Protein AF-A0A1H9DLA9-F1 (afdb_monomer_lite)

pLDDT: mean 70.08, std 17.5, range [31.67, 92.69]

Sequence (232 aa):
MPVKMLTALFLLLPALALAQSSSIDQIVDAQKAFEARNTEGGASIAPAIENYLLALQSTATLALIEQSEGVGNRADIRQLAPQNQAAVFQGHGDGNLADIEQNGVGNLAIVTQTGSGNLLSALEQAGNGNSATVLQAGSFNSADIHQYGDNNSLNLQQNDQYNSATISEYGQVALSITQSNPGGSAASVNALKVSAVVESGYSSGFGPITTTGTGNTALNLCSGSDAFCASH

Organism: NCBI:txid489703

Structure (mmCIF, N/CA/C/O backbone):
data_AF-A0A1H9DLA9-F1
#
_entry.id   AF-A0A1H9DLA9-F1
#
loop_
_atom_site.group_PDB
_atom_site.id
_atom_site.type_symbol
_atom_site.label_atom_id
_atom_site.label_alt_id
_atom_site.label_comp_id
_atom_site.label_asym_id
_atom_site.label_entity_id
_atom_site.label_seq_id
_atom_site.pdbx_PDB_ins_code
_atom_site.Cartn_x
_atom_site.Cartn_y
_atom_site.Cartn_z
_atom_site.occupancy
_atom_site.B_iso_or_equiv
_atom_site.auth_seq_id
_atom_site.auth_comp_id
_atom_site.auth_asym_id
_atom_site.auth_atom_id
_atom_site.pdbx_PDB_model_num
ATOM 1 N N . MET A 1 1 ? 20.704 50.091 49.779 1.00 38.25 1 MET A N 1
ATOM 2 C CA . MET A 1 1 ? 19.722 49.266 50.518 1.00 38.25 1 MET A CA 1
ATOM 3 C C . MET A 1 1 ? 18.790 48.631 49.493 1.00 38.25 1 MET A C 1
ATOM 5 O O . MET A 1 1 ? 18.312 49.373 48.643 1.00 38.25 1 MET A O 1
ATOM 9 N N . PRO A 1 2 ? 18.631 47.297 49.478 1.00 41.84 2 PRO A N 1
ATOM 10 C CA . PRO A 1 2 ? 17.990 46.573 48.382 1.00 41.84 2 PRO A CA 1
ATOM 11 C C . PRO A 1 2 ? 16.475 46.430 48.589 1.00 41.84 2 PRO A C 1
ATOM 13 O O . PRO A 1 2 ? 16.016 46.242 49.715 1.00 41.84 2 PRO A O 1
ATOM 16 N N . VAL A 1 3 ? 15.717 46.455 47.491 1.00 38.19 3 VAL A N 1
ATOM 17 C CA . VAL A 1 3 ? 14.324 45.987 47.441 1.00 38.19 3 VAL A CA 1
ATOM 18 C C . VAL A 1 3 ? 14.326 44.542 46.935 1.00 38.19 3 VAL A C 1
ATOM 20 O O . VAL A 1 3 ? 15.028 44.201 45.986 1.00 38.19 3 VAL A O 1
ATOM 23 N N . LYS A 1 4 ? 13.586 43.690 47.648 1.00 40.56 4 LYS A N 1
ATOM 24 C CA . LYS A 1 4 ? 13.442 42.242 47.461 1.00 40.56 4 LYS A CA 1
ATOM 25 C C . LYS A 1 4 ? 12.446 41.879 46.349 1.00 40.56 4 LYS A C 1
ATOM 27 O O . LYS A 1 4 ? 11.438 42.552 46.193 1.00 40.56 4 LYS A O 1
ATOM 32 N N . MET A 1 5 ? 12.698 40.691 45.783 1.00 38.59 5 MET A N 1
ATOM 33 C CA . MET A 1 5 ? 11.761 39.669 45.278 1.00 38.59 5 MET A CA 1
ATOM 34 C C . MET A 1 5 ? 10.888 39.972 44.050 1.00 38.59 5 MET A C 1
ATOM 36 O O . MET A 1 5 ? 9.868 40.640 44.152 1.00 38.59 5 MET A O 1
ATOM 40 N N . LEU A 1 6 ? 11.152 39.225 42.969 1.00 31.67 6 LEU A N 1
ATOM 41 C CA . LEU A 1 6 ? 10.142 38.299 42.453 1.00 31.67 6 LEU A CA 1
ATOM 42 C C . LEU A 1 6 ? 10.805 37.040 41.871 1.00 31.67 6 LEU A C 1
ATOM 44 O O . LEU A 1 6 ? 11.609 37.093 40.946 1.00 31.67 6 LEU A O 1
ATOM 48 N N . THR A 1 7 ? 10.473 35.912 42.482 1.00 38.81 7 THR A N 1
ATOM 49 C CA . THR A 1 7 ? 10.777 34.548 42.060 1.00 38.81 7 THR A CA 1
ATOM 50 C C . THR A 1 7 ? 9.894 34.194 40.863 1.00 38.81 7 THR A C 1
ATOM 52 O O . THR A 1 7 ? 8.679 34.337 40.955 1.00 38.81 7 THR A O 1
ATOM 55 N N . ALA A 1 8 ? 10.465 33.666 39.782 1.00 34.56 8 ALA A N 1
ATOM 56 C CA . ALA A 1 8 ? 9.717 32.876 38.806 1.00 34.56 8 ALA A CA 1
ATOM 57 C C . ALA A 1 8 ? 10.617 31.753 38.286 1.00 34.56 8 ALA A C 1
ATOM 59 O O . ALA A 1 8 ? 11.392 31.902 37.347 1.00 34.56 8 ALA A O 1
ATOM 60 N N . LEU A 1 9 ? 10.523 30.646 39.017 1.00 37.03 9 LEU A N 1
ATOM 61 C CA . LEU A 1 9 ? 10.711 29.269 38.591 1.00 37.03 9 LEU A CA 1
ATOM 62 C C . LEU A 1 9 ? 10.428 29.101 37.085 1.00 37.03 9 LEU A C 1
ATOM 64 O O . LEU A 1 9 ? 9.266 29.025 36.686 1.00 37.03 9 LEU A O 1
ATOM 68 N N . PHE A 1 10 ? 11.470 29.037 36.251 1.00 36.12 10 PHE A N 1
ATOM 69 C CA . PHE A 1 10 ? 1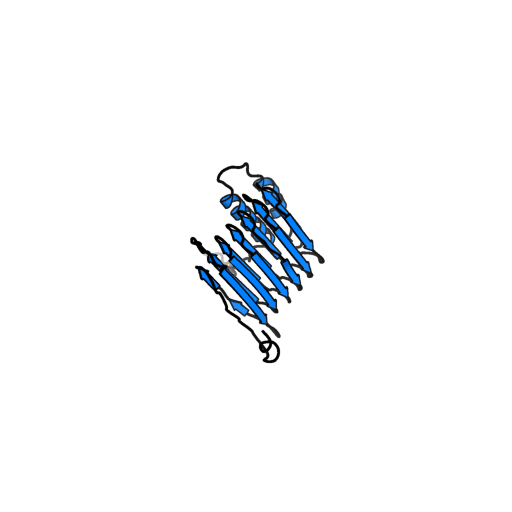1.308 28.556 34.881 1.00 36.12 10 PHE A CA 1
ATOM 70 C C . PHE A 1 10 ? 11.212 27.034 34.961 1.00 36.12 10 PHE A C 1
ATOM 72 O O . PHE A 1 10 ? 12.203 26.318 35.112 1.00 36.12 10 PHE A O 1
ATOM 79 N N . LEU A 1 11 ? 9.958 26.596 35.010 1.00 34.16 11 LEU A N 1
ATOM 80 C CA . LEU A 1 11 ? 9.513 25.220 34.920 1.00 34.16 11 LEU A CA 1
ATOM 81 C C . LEU A 1 11 ? 10.196 24.506 33.753 1.00 34.16 11 LEU A C 1
ATOM 83 O O . LEU A 1 11 ? 10.450 25.091 32.699 1.00 34.16 11 LEU A O 1
ATOM 87 N N . LEU A 1 12 ? 10.459 23.224 33.995 1.00 33.66 12 LEU A N 1
ATOM 88 C CA . LEU A 1 12 ? 10.877 22.231 33.023 1.00 33.66 12 LEU A CA 1
ATOM 89 C C . LEU A 1 12 ? 10.193 22.466 31.671 1.00 33.66 12 LEU A C 1
ATOM 91 O O . LEU A 1 12 ? 8.964 22.458 31.591 1.00 33.66 12 LEU A O 1
ATOM 95 N N . LEU A 1 13 ? 10.997 22.605 30.614 1.00 31.89 13 LEU A N 1
ATOM 96 C CA . LEU A 1 13 ? 10.533 22.315 29.262 1.00 31.89 13 LEU A CA 1
ATOM 97 C C . LEU A 1 13 ? 9.922 20.906 29.288 1.00 31.89 13 LEU A C 1
ATOM 99 O O . LEU A 1 13 ? 10.621 19.959 29.669 1.00 31.89 13 LEU A O 1
ATOM 103 N N . PRO A 1 14 ? 8.628 20.758 28.964 1.00 35.69 14 PRO A N 1
ATOM 104 C CA . PRO A 1 14 ? 8.014 19.453 28.915 1.00 35.69 14 PRO A CA 1
ATOM 105 C C . PRO A 1 14 ? 8.627 18.673 27.757 1.00 35.69 14 PRO A C 1
ATOM 107 O O . PRO A 1 14 ? 9.090 19.235 26.763 1.00 35.69 14 PRO A O 1
ATOM 110 N N . ALA A 1 15 ? 8.644 17.362 27.961 1.00 35.56 15 ALA A N 1
ATOM 111 C CA . ALA A 1 15 ? 9.075 16.345 27.031 1.00 35.56 15 ALA A CA 1
ATOM 112 C C . ALA A 1 15 ? 8.748 16.695 25.575 1.00 35.56 15 ALA A C 1
ATOM 114 O O . ALA A 1 15 ? 7.634 17.098 25.244 1.00 35.56 15 ALA A O 1
ATOM 115 N N . LEU A 1 16 ? 9.750 16.487 24.725 1.00 36.19 16 LEU A N 1
ATOM 116 C CA . LEU A 1 16 ? 9.641 16.411 23.281 1.00 36.19 16 LEU A CA 1
ATOM 117 C C . LEU A 1 16 ? 8.576 15.351 22.944 1.00 36.19 16 LEU A C 1
ATOM 119 O O . LEU A 1 16 ? 8.866 14.159 22.869 1.00 36.19 16 LEU A O 1
ATOM 123 N N . ALA A 1 17 ? 7.318 15.773 22.836 1.00 34.44 17 ALA A N 1
ATOM 124 C CA . ALA A 1 17 ? 6.256 14.946 22.306 1.00 34.44 17 ALA A CA 1
ATOM 125 C C . ALA A 1 17 ? 6.542 14.801 20.811 1.00 34.44 17 ALA A C 1
ATOM 127 O O . ALA A 1 17 ? 6.386 15.749 20.045 1.00 34.44 17 ALA A O 1
ATOM 128 N N . LEU A 1 18 ? 7.031 13.628 20.413 1.00 37.19 18 LEU A N 1
ATOM 129 C CA . LEU A 1 18 ? 6.992 13.178 19.028 1.00 37.19 18 LEU A CA 1
ATOM 130 C C . LEU A 1 18 ? 5.514 13.180 18.609 1.00 37.19 18 LEU A C 1
ATOM 132 O O . LEU A 1 18 ? 4.785 12.245 18.929 1.00 37.19 18 LEU A O 1
ATOM 136 N N . ALA A 1 19 ? 5.041 14.257 17.981 1.00 38.16 19 ALA A N 1
ATOM 137 C CA . ALA A 1 19 ? 3.719 14.271 17.376 1.00 38.16 19 ALA A CA 1
ATOM 138 C C . ALA A 1 19 ? 3.753 13.269 16.216 1.00 38.16 19 ALA A C 1
ATOM 140 O O . ALA A 1 19 ? 4.453 13.491 15.230 1.00 38.16 19 ALA A O 1
ATOM 141 N N . GLN A 1 20 ? 3.067 12.135 16.367 1.00 51.75 20 GLN A N 1
ATOM 142 C CA . GLN A 1 20 ? 2.781 11.254 15.237 1.00 51.75 20 GLN A CA 1
ATOM 143 C C . GLN A 1 20 ? 2.066 12.086 14.165 1.00 51.75 20 GLN A C 1
ATOM 145 O O . GLN A 1 20 ? 1.139 12.832 14.492 1.00 51.75 20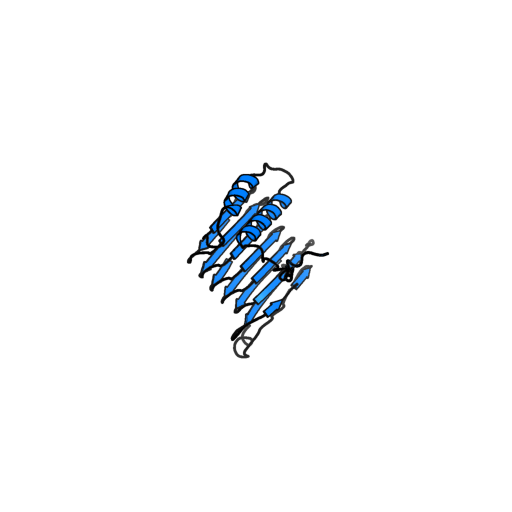 GLN A O 1
ATOM 150 N N . SER A 1 21 ? 2.536 12.005 12.917 1.00 64.62 21 SER A N 1
ATOM 151 C CA . SER A 1 21 ? 1.893 12.674 11.784 1.00 64.62 21 SER A CA 1
ATOM 152 C C . SER A 1 21 ? 0.445 12.207 11.667 1.00 64.62 21 SER A C 1
ATOM 154 O O . SER A 1 21 ? 0.142 11.036 11.916 1.00 64.62 21 SER A O 1
ATOM 156 N N . SER A 1 22 ? -0.465 13.124 11.332 1.00 79.75 22 SER A N 1
ATOM 157 C CA . SER A 1 22 ? -1.868 12.759 11.162 1.00 79.75 22 SER A CA 1
ATOM 158 C C . SER A 1 22 ? -2.041 11.847 9.942 1.00 79.75 22 SER A C 1
ATOM 160 O O . SER A 1 22 ? -1.216 11.841 9.030 1.00 79.75 22 SER A O 1
ATOM 162 N N . SER A 1 23 ? -3.132 11.083 9.895 1.00 81.38 23 SER A N 1
ATOM 163 C CA . SER A 1 23 ? -3.471 10.250 8.732 1.00 81.38 23 SER A CA 1
ATOM 164 C C . SER A 1 23 ? -3.603 11.073 7.440 1.00 81.38 23 SER A C 1
ATOM 166 O O . SER A 1 23 ? -3.223 10.616 6.367 1.00 81.38 23 SER A O 1
ATOM 168 N N . ILE A 1 24 ? -4.055 12.325 7.559 1.00 80.81 24 ILE A N 1
ATOM 169 C CA . ILE A 1 24 ? -4.113 13.294 6.461 1.00 80.81 24 ILE A CA 1
ATOM 170 C C . ILE A 1 24 ? -2.710 13.702 6.004 1.00 80.81 24 ILE A C 1
ATOM 172 O O . ILE A 1 24 ? -2.456 13.716 4.802 1.00 80.81 24 ILE A O 1
ATOM 176 N N . ASP A 1 25 ? -1.785 13.968 6.931 1.00 82.38 25 ASP A N 1
ATOM 177 C CA . ASP A 1 25 ? -0.391 14.273 6.577 1.00 82.38 25 ASP A CA 1
ATOM 178 C C . ASP A 1 25 ? 0.254 13.095 5.832 1.00 82.38 25 ASP A C 1
ATOM 180 O O . ASP A 1 25 ? 0.953 13.303 4.847 1.00 82.38 25 ASP A O 1
ATOM 184 N N . GLN A 1 26 ? -0.043 11.851 6.231 1.00 83.88 26 GLN A N 1
ATOM 185 C CA . GLN A 1 26 ? 0.451 10.654 5.538 1.00 83.88 26 GLN A CA 1
ATOM 186 C C . GLN A 1 26 ? -0.083 10.542 4.102 1.00 83.88 26 GLN A C 1
ATOM 188 O O . GLN A 1 26 ? 0.663 10.158 3.200 1.00 83.88 26 GLN A O 1
ATOM 193 N N . ILE A 1 27 ? -1.349 10.903 3.866 1.00 82.56 27 ILE A N 1
ATOM 194 C CA . ILE A 1 27 ? -1.931 10.950 2.515 1.00 82.56 27 ILE A CA 1
ATOM 195 C C . ILE A 1 27 ? -1.263 12.046 1.680 1.00 82.56 27 ILE A C 1
ATOM 197 O O . ILE A 1 27 ? -0.911 11.801 0.528 1.00 82.56 27 ILE A O 1
ATOM 201 N N . VAL A 1 28 ? -1.052 13.232 2.256 1.00 83.31 28 VAL A N 1
ATOM 202 C CA . VAL A 1 28 ? -0.384 14.354 1.576 1.00 83.31 28 VAL A CA 1
ATOM 203 C C . VAL A 1 28 ? 1.066 14.007 1.234 1.00 83.31 28 VAL A C 1
ATOM 205 O O . VAL A 1 28 ? 1.517 14.258 0.117 1.00 83.31 28 VAL A O 1
ATOM 208 N N . ASP A 1 29 ? 1.798 13.389 2.157 1.00 84.06 29 ASP A N 1
ATOM 209 C CA . ASP A 1 29 ? 3.173 12.950 1.923 1.00 84.06 29 ASP A CA 1
ATOM 210 C C . ASP A 1 29 ? 3.237 11.872 0.831 1.00 84.06 29 ASP A C 1
ATOM 212 O O . ASP A 1 29 ? 4.113 11.918 -0.039 1.00 84.06 29 ASP A O 1
ATOM 216 N N . ALA A 1 30 ? 2.285 10.932 0.818 1.00 80.19 30 ALA A N 1
ATOM 217 C CA . ALA A 1 30 ? 2.174 9.925 -0.233 1.00 80.19 30 ALA A CA 1
ATOM 218 C C . ALA A 1 30 ? 1.856 10.544 -1.600 1.00 80.19 30 ALA A C 1
ATOM 220 O O . ALA A 1 30 ? 2.473 10.155 -2.595 1.00 80.19 30 ALA A O 1
ATOM 221 N N . GLN A 1 31 ? 0.969 11.543 -1.645 1.00 81.81 31 GLN A N 1
ATOM 222 C CA . GLN A 1 31 ? 0.666 12.296 -2.860 1.00 81.81 31 GLN A CA 1
ATOM 223 C C . GLN A 1 31 ? 1.914 13.009 -3.389 1.00 81.81 31 GLN A C 1
ATOM 225 O O . GLN A 1 31 ? 2.277 12.842 -4.550 1.00 81.81 31 GLN A O 1
ATOM 230 N N . LYS A 1 32 ? 2.640 13.738 -2.536 1.00 80.94 32 LYS A N 1
ATOM 231 C CA . LYS A 1 32 ? 3.891 14.405 -2.932 1.00 80.94 32 LYS A CA 1
ATOM 232 C C . LYS A 1 32 ? 4.927 13.415 -3.442 1.00 80.94 32 LYS A C 1
ATOM 234 O O . LYS A 1 32 ? 5.611 13.681 -4.427 1.00 80.94 32 LYS A O 1
ATOM 239 N N . ALA A 1 33 ? 5.052 12.262 -2.787 1.00 80.12 33 ALA A N 1
ATOM 240 C CA . ALA A 1 33 ? 5.956 11.209 -3.229 1.00 80.12 33 ALA A CA 1
ATOM 241 C C . ALA A 1 33 ? 5.519 10.600 -4.571 1.00 80.12 33 ALA A C 1
ATOM 243 O O . ALA A 1 33 ? 6.369 10.210 -5.370 1.00 80.12 33 ALA A O 1
ATOM 244 N N . PHE A 1 34 ? 4.216 10.481 -4.830 1.00 78.69 34 PHE A N 1
ATOM 245 C CA . PHE A 1 34 ? 3.678 10.086 -6.132 1.00 78.69 34 PHE A CA 1
ATOM 246 C C . PHE A 1 34 ? 4.008 11.132 -7.203 1.00 78.69 34 PHE A C 1
ATOM 248 O O . PHE A 1 34 ? 4.605 10.798 -8.219 1.00 78.69 34 PHE A O 1
ATOM 255 N N . GLU A 1 35 ? 3.746 12.408 -6.940 1.00 75.81 35 GLU A N 1
ATOM 256 C CA . GLU A 1 35 ? 4.032 13.507 -7.865 1.00 75.81 35 GLU A CA 1
ATOM 257 C C . GLU A 1 35 ? 5.523 13.664 -8.172 1.00 75.81 35 GLU A C 1
ATOM 259 O O . GLU A 1 35 ? 5.895 13.827 -9.331 1.00 75.81 35 GLU A O 1
ATOM 264 N N . ALA A 1 36 ? 6.395 13.539 -7.167 1.00 72.56 36 ALA A N 1
ATOM 265 C CA . ALA A 1 36 ? 7.845 13.564 -7.356 1.00 72.56 36 ALA A CA 1
ATOM 266 C C . ALA A 1 36 ? 8.342 12.417 -8.256 1.00 72.56 36 ALA A C 1
ATOM 268 O O . ALA A 1 36 ? 9.367 12.541 -8.929 1.00 72.56 36 ALA A O 1
ATOM 269 N N . ARG A 1 37 ? 7.611 11.297 -8.289 1.00 69.44 37 ARG A N 1
ATOM 270 C CA . ARG A 1 37 ? 7.868 10.173 -9.202 1.00 69.44 37 ARG A CA 1
ATOM 271 C C . ARG A 1 37 ? 7.275 10.386 -10.599 1.00 69.44 37 ARG A C 1
ATOM 273 O O . ARG A 1 37 ? 7.693 9.697 -11.521 1.00 69.44 37 ARG A O 1
ATOM 280 N N . ASN A 1 38 ? 6.386 11.366 -10.752 1.00 63.03 38 ASN A N 1
ATOM 281 C CA . ASN A 1 38 ? 5.697 11.729 -11.992 1.00 63.03 38 ASN A CA 1
ATOM 282 C C . ASN A 1 38 ? 6.278 12.995 -12.665 1.00 63.03 38 ASN A C 1
ATOM 284 O O . ASN A 1 38 ? 5.813 13.423 -13.719 1.00 63.03 38 ASN A O 1
ATOM 288 N N . THR A 1 39 ? 7.290 13.641 -12.072 1.00 55.66 39 THR A N 1
ATOM 289 C CA . THR A 1 39 ? 7.815 14.940 -12.541 1.00 55.66 39 THR A CA 1
ATOM 290 C C . THR A 1 39 ? 8.656 14.927 -13.826 1.00 55.66 39 THR A C 1
ATOM 292 O O . THR A 1 39 ? 9.238 15.960 -14.158 1.00 55.66 39 THR A O 1
ATOM 295 N N . GLU A 1 40 ? 8.703 13.841 -14.605 1.00 50.62 40 GLU A N 1
ATOM 296 C CA . GLU A 1 40 ? 9.338 13.897 -15.936 1.00 50.62 40 GLU A CA 1
ATOM 297 C C . GLU A 1 40 ? 8.443 14.467 -17.053 1.00 50.62 40 GLU A C 1
ATOM 299 O O . GLU A 1 40 ? 8.952 14.723 -18.145 1.00 50.62 40 GLU A O 1
ATOM 304 N N . GLY A 1 41 ? 7.174 14.826 -16.802 1.00 46.50 41 GLY A N 1
ATOM 305 C CA . GLY A 1 41 ? 6.473 15.688 -17.762 1.00 46.50 41 GLY A CA 1
ATOM 306 C C . GLY A 1 41 ? 4.961 15.812 -17.642 1.00 46.50 41 GLY A C 1
ATOM 307 O O . GLY A 1 41 ? 4.251 15.315 -18.501 1.00 46.50 41 GLY A O 1
ATOM 308 N N . GLY A 1 42 ? 4.451 16.603 -16.698 1.00 44.97 42 GLY A N 1
ATOM 309 C CA . GLY A 1 42 ? 3.028 16.952 -16.701 1.00 44.97 42 GLY A CA 1
ATOM 310 C C . GLY A 1 42 ? 2.654 17.954 -15.618 1.00 44.97 42 GLY A C 1
ATOM 311 O O . GLY A 1 42 ? 3.217 17.939 -14.529 1.00 44.97 42 GLY A O 1
ATOM 312 N N . ALA A 1 43 ? 1.742 18.877 -15.929 1.00 44.97 43 ALA A N 1
ATOM 313 C CA . ALA A 1 43 ? 1.340 19.965 -15.040 1.00 44.97 43 ALA A CA 1
ATOM 314 C C . ALA A 1 43 ? 0.750 19.445 -13.715 1.00 44.97 43 ALA A C 1
ATOM 316 O O . ALA A 1 43 ? -0.234 18.711 -13.702 1.00 44.97 43 ALA A O 1
ATOM 317 N N . SER A 1 44 ? 1.349 19.881 -12.608 1.00 52.28 44 SER A N 1
ATOM 318 C CA . SER A 1 44 ? 0.940 19.563 -11.240 1.00 52.28 44 SER A CA 1
ATOM 319 C C . SER A 1 44 ? -0.477 20.078 -10.941 1.00 52.28 44 SER A C 1
ATOM 321 O O . SER A 1 44 ? -0.730 21.284 -10.945 1.00 52.28 44 SER A O 1
ATOM 323 N N . ILE A 1 45 ? -1.398 19.154 -10.655 1.00 52.75 45 ILE A N 1
ATOM 324 C CA . ILE A 1 45 ? -2.711 19.427 -10.039 1.00 52.75 45 ILE A CA 1
ATOM 325 C C . ILE A 1 45 ? -2.629 19.495 -8.494 1.00 52.75 45 ILE A C 1
ATOM 327 O O . ILE A 1 45 ? -3.625 19.794 -7.830 1.00 52.75 45 ILE A O 1
ATOM 331 N N . ALA A 1 46 ? -1.423 19.308 -7.940 1.00 55.75 46 ALA A N 1
ATOM 332 C CA . ALA A 1 46 ? -1.092 19.169 -6.518 1.00 55.75 46 ALA A CA 1
ATOM 333 C C . ALA A 1 46 ? -1.611 20.261 -5.582 1.00 55.75 46 ALA A C 1
ATOM 335 O O . ALA A 1 46 ? -2.153 19.931 -4.528 1.00 55.75 46 ALA A O 1
ATOM 336 N N . PRO A 1 47 ? -1.503 21.568 -5.909 1.00 57.69 47 PRO A N 1
ATOM 337 C CA . PRO A 1 47 ? -1.734 22.590 -4.893 1.00 57.69 47 PRO A CA 1
ATOM 338 C C . PRO A 1 47 ? -3.198 22.657 -4.449 1.00 57.69 47 PRO A C 1
ATOM 340 O O . PRO A 1 47 ? -3.494 23.106 -3.344 1.00 57.69 47 PRO A O 1
ATOM 343 N N . ALA A 1 48 ? -4.136 22.250 -5.309 1.00 60.59 48 ALA A N 1
ATOM 344 C CA . ALA A 1 48 ? -5.561 22.289 -4.997 1.00 60.59 48 ALA A CA 1
ATOM 345 C C . ALA A 1 48 ? -5.991 21.100 -4.127 1.00 60.59 48 ALA A C 1
ATOM 347 O O . ALA A 1 48 ? -6.774 21.284 -3.195 1.00 60.59 48 ALA A O 1
ATOM 348 N N . ILE A 1 49 ? -5.459 19.907 -4.407 1.00 66.94 49 ILE A N 1
ATOM 349 C CA . ILE A 1 49 ? -5.747 18.693 -3.636 1.00 66.94 49 ILE A CA 1
ATOM 350 C C . ILE A 1 49 ? -5.032 18.763 -2.284 1.00 66.94 49 ILE A C 1
ATOM 352 O O . ILE A 1 49 ? -5.673 18.546 -1.262 1.00 66.94 49 ILE A O 1
ATOM 356 N N . GLU A 1 50 ? -3.771 19.200 -2.246 1.00 68.06 50 GLU A N 1
ATOM 357 C CA . GLU A 1 50 ? -3.012 19.367 -1.002 1.00 68.06 50 GLU A CA 1
ATOM 358 C C . GLU A 1 50 ? -3.704 20.345 -0.039 1.00 68.06 50 GLU A C 1
ATOM 360 O O . GLU A 1 50 ? -3.924 20.019 1.125 1.00 68.06 50 GLU A O 1
ATOM 365 N N . ASN A 1 51 ? -4.133 21.518 -0.519 1.00 66.75 51 ASN A N 1
ATOM 366 C CA . ASN A 1 51 ? -4.853 22.483 0.319 1.00 66.75 51 ASN A CA 1
ATOM 367 C C . ASN A 1 51 ? -6.215 21.957 0.797 1.00 66.75 51 ASN A C 1
ATOM 369 O O . ASN A 1 51 ? -6.649 22.296 1.898 1.00 66.75 51 ASN A O 1
ATOM 373 N N . TYR A 1 52 ? -6.898 21.147 -0.019 1.00 70.69 52 TYR A N 1
ATOM 374 C CA . TYR A 1 52 ? -8.148 20.504 0.377 1.00 70.69 52 TYR A CA 1
ATOM 375 C C . TYR A 1 52 ? -7.910 19.451 1.463 1.00 70.69 52 TYR A C 1
ATOM 377 O O . TYR A 1 52 ? -8.612 19.456 2.469 1.00 70.69 52 TYR A O 1
ATOM 385 N N . LEU A 1 53 ? -6.888 18.608 1.300 1.00 71.88 53 LEU A N 1
ATOM 386 C CA . LEU A 1 53 ? -6.523 17.572 2.262 1.00 71.88 53 LEU A CA 1
ATOM 387 C C . LEU A 1 53 ? -6.077 18.176 3.594 1.00 71.88 53 LEU A C 1
ATOM 389 O O . LEU A 1 53 ? -6.619 17.800 4.626 1.00 71.88 53 LEU A O 1
ATOM 393 N N . LEU A 1 54 ? -5.191 19.175 3.580 1.00 71.06 54 LEU A N 1
ATOM 394 C CA . LEU A 1 54 ? -4.708 19.858 4.789 1.00 71.06 54 LEU A CA 1
ATOM 395 C C . LEU A 1 54 ? -5.814 20.604 5.559 1.00 71.06 54 LEU A C 1
ATOM 397 O O . LEU A 1 54 ? -5.633 20.941 6.729 1.00 71.06 54 LEU A O 1
ATOM 401 N N . ALA A 1 55 ? -6.957 20.871 4.921 1.00 71.00 55 ALA A N 1
ATOM 402 C CA . ALA A 1 55 ? -8.128 21.460 5.565 1.00 71.00 55 ALA A CA 1
ATOM 403 C C . ALA A 1 55 ? -9.059 20.418 6.216 1.00 71.00 55 ALA A C 1
ATOM 405 O O . ALA A 1 55 ? -9.974 20.795 6.957 1.00 71.00 55 ALA A O 1
ATOM 406 N N . LEU A 1 56 ? -8.859 19.122 5.954 1.00 74.56 56 LEU A N 1
ATOM 407 C CA . LEU A 1 56 ? -9.650 18.047 6.545 1.00 74.56 56 LEU A CA 1
ATOM 408 C C . LEU A 1 56 ? -9.180 17.736 7.968 1.00 74.56 56 LEU A C 1
ATOM 410 O O . LEU A 1 56 ? -7.997 17.755 8.295 1.00 74.56 56 LEU A O 1
ATOM 414 N N . GLN A 1 57 ? -10.139 17.417 8.834 1.00 71.94 57 GLN A N 1
ATOM 415 C CA . GLN A 1 57 ? -9.851 16.935 10.182 1.00 71.94 57 GLN A CA 1
ATOM 416 C C . GLN A 1 57 ? -9.512 15.440 10.147 1.00 71.94 57 GLN A C 1
ATOM 418 O O . GLN A 1 57 ? -10.034 14.703 9.314 1.00 71.94 57 GLN A O 1
ATOM 423 N N . SER A 1 58 ? -8.727 14.959 11.116 1.00 65.81 58 SER A N 1
ATOM 424 C CA . SER A 1 58 ? -8.393 13.529 11.260 1.00 65.81 58 SER A CA 1
ATOM 425 C C . SER A 1 58 ? -9.610 12.617 11.472 1.00 65.81 58 SER A C 1
ATOM 427 O O . SER A 1 58 ? -9.506 11.406 11.334 1.00 65.81 58 SER A O 1
ATOM 429 N N . THR A 1 59 ? -10.775 13.185 11.783 1.00 68.94 59 THR A N 1
ATOM 430 C CA . THR A 1 59 ? -12.049 12.471 11.935 1.00 68.94 59 THR A CA 1
ATOM 431 C C . THR A 1 59 ? -12.844 12.348 10.635 1.00 68.94 59 THR A C 1
ATOM 433 O O . THR A 1 59 ? -13.919 11.747 10.645 1.00 68.94 59 THR A O 1
ATOM 436 N N . ALA A 1 60 ? -12.371 12.933 9.532 1.00 78.19 60 ALA A N 1
ATOM 437 C CA . ALA A 1 60 ? -13.062 12.868 8.255 1.00 78.19 60 ALA A CA 1
ATOM 438 C C . ALA A 1 60 ? -13.046 11.441 7.698 1.00 78.19 60 ALA A C 1
ATOM 440 O O . ALA A 1 60 ? -12.017 10.764 7.723 1.00 78.19 60 ALA A O 1
ATOM 441 N N . THR A 1 61 ? -14.188 11.017 7.159 1.00 84.00 61 THR A N 1
ATOM 442 C CA . THR A 1 61 ? -14.232 9.898 6.220 1.00 84.00 61 THR A CA 1
ATOM 443 C C . THR A 1 61 ? -13.792 10.414 4.854 1.00 84.00 61 THR A C 1
ATOM 445 O O . THR A 1 61 ? -14.390 11.368 4.351 1.00 84.00 61 THR A O 1
ATOM 448 N N . LEU A 1 62 ? -12.758 9.820 4.264 1.00 85.69 62 LEU A N 1
ATOM 449 C CA . LEU A 1 62 ? -12.169 10.266 3.002 1.00 85.69 62 LEU A CA 1
ATOM 450 C C . LEU A 1 62 ? -11.938 9.080 2.070 1.00 85.69 62 LEU A C 1
ATOM 452 O O . LEU A 1 62 ? -11.277 8.122 2.454 1.00 85.69 62 LEU A O 1
ATOM 456 N N . ALA A 1 63 ? -12.392 9.200 0.828 1.00 86.44 63 ALA A N 1
ATOM 457 C CA . ALA A 1 63 ? -11.994 8.341 -0.277 1.00 86.44 63 ALA A CA 1
ATOM 458 C C . ALA A 1 63 ? -11.441 9.234 -1.393 1.00 86.44 63 ALA A C 1
ATOM 460 O O . ALA A 1 63 ? -12.169 10.060 -1.946 1.00 86.44 63 ALA A O 1
ATOM 461 N N . LEU A 1 64 ? -10.152 9.096 -1.691 1.00 85.44 64 LEU A N 1
ATOM 462 C CA . LEU A 1 64 ? -9.458 9.839 -2.736 1.00 85.44 64 LEU A CA 1
ATOM 463 C C . LEU A 1 64 ? -8.940 8.868 -3.795 1.00 85.44 64 LEU A C 1
ATOM 465 O O . LEU A 1 64 ? -8.282 7.883 -3.475 1.00 85.44 64 LEU A O 1
ATOM 469 N N . ILE A 1 65 ? -9.208 9.169 -5.061 1.00 84.62 65 ILE A N 1
ATOM 470 C CA . ILE A 1 65 ? -8.627 8.464 -6.202 1.00 84.62 65 ILE A CA 1
ATOM 471 C C . ILE A 1 65 ? -8.024 9.522 -7.118 1.00 84.62 65 ILE A C 1
ATOM 473 O O . ILE A 1 65 ? -8.737 10.389 -7.622 1.00 84.62 65 ILE A O 1
ATOM 477 N N . GLU A 1 66 ? -6.720 9.436 -7.340 1.00 83.44 66 GLU A N 1
ATOM 478 C CA . GLU A 1 66 ? -5.994 10.246 -8.306 1.00 83.44 66 GLU A CA 1
ATOM 479 C C . GLU A 1 66 ? -5.382 9.318 -9.356 1.00 83.44 66 GLU A C 1
ATOM 481 O O . GLU A 1 66 ? -4.589 8.429 -9.047 1.00 83.44 66 GLU A O 1
ATOM 486 N N . GLN A 1 67 ? -5.777 9.514 -10.611 1.00 81.19 67 GLN A N 1
ATOM 487 C CA . GLN A 1 67 ? -5.235 8.783 -11.749 1.00 81.19 67 GLN A CA 1
ATOM 488 C C . GLN A 1 67 ? -4.596 9.786 -12.708 1.00 81.19 67 GLN A C 1
ATOM 490 O O . GLN A 1 67 ? -5.278 10.697 -13.181 1.00 81.19 67 GLN A O 1
ATOM 495 N N . SER A 1 68 ? -3.305 9.633 -12.999 1.00 76.94 68 SER A N 1
ATOM 496 C CA . SER A 1 68 ? -2.574 10.518 -13.909 1.00 76.94 68 SER A CA 1
ATOM 497 C C . SER A 1 68 ? -1.802 9.721 -14.957 1.00 76.94 68 SER A C 1
ATOM 499 O O . SER A 1 68 ? -0.889 8.963 -14.647 1.00 76.94 68 SER A O 1
ATOM 501 N N . GLU A 1 69 ? -2.156 9.934 -16.225 1.00 71.88 69 GLU A N 1
ATOM 502 C CA . GLU A 1 69 ? -1.560 9.251 -17.381 1.00 71.88 69 GLU A CA 1
ATOM 503 C C . GLU A 1 69 ? -1.787 7.717 -17.396 1.00 71.88 69 GLU A C 1
ATOM 505 O O . GLU A 1 69 ? -1.839 7.041 -16.370 1.00 71.88 69 GLU A O 1
ATOM 510 N N . GLY A 1 70 ? -1.952 7.148 -18.593 1.00 69.56 70 GLY A N 1
ATOM 511 C C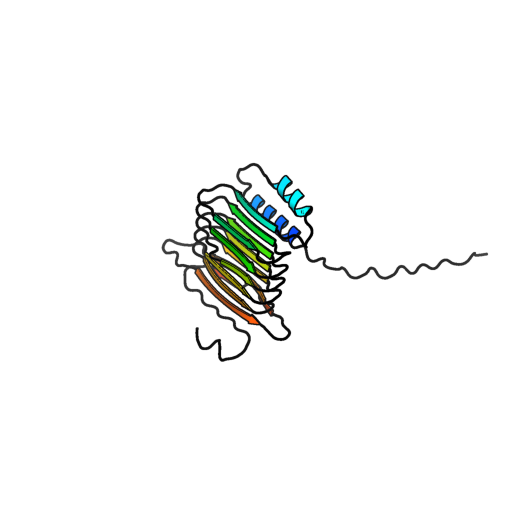A . GLY A 1 70 ? -2.297 5.733 -18.787 1.00 69.56 70 GLY A CA 1
ATOM 512 C C . GLY A 1 70 ? -3.796 5.462 -18.981 1.00 69.56 70 GLY A C 1
ATOM 513 O O . GLY A 1 70 ? -4.660 6.295 -18.702 1.00 69.56 70 GLY A O 1
ATOM 514 N N . VAL A 1 71 ? -4.110 4.290 -19.530 1.00 75.12 71 VAL A N 1
ATOM 515 C CA . VAL A 1 71 ? -5.445 3.851 -19.952 1.00 75.12 71 VAL A CA 1
ATOM 516 C C . VAL A 1 71 ? -5.837 2.573 -19.212 1.00 75.12 71 VAL A C 1
ATOM 518 O O . VAL A 1 71 ? -5.036 1.663 -19.016 1.00 75.12 71 VAL A O 1
ATOM 521 N N . GLY A 1 72 ? -7.109 2.471 -18.816 1.00 78.75 72 GLY A N 1
ATOM 522 C CA . GLY A 1 72 ? -7.655 1.245 -18.221 1.00 78.75 72 GLY A CA 1
ATOM 523 C C . GLY A 1 72 ? -7.297 1.028 -16.750 1.00 78.75 72 GLY A C 1
ATOM 524 O O . GLY A 1 72 ? -7.494 -0.074 -16.247 1.00 78.75 72 GLY A O 1
ATOM 525 N N . ASN A 1 73 ? -6.806 2.061 -16.061 1.00 83.31 73 ASN A N 1
ATOM 526 C CA . ASN A 1 73 ? -6.630 2.036 -14.613 1.00 83.31 73 ASN A CA 1
ATOM 527 C C . ASN A 1 73 ? -7.997 2.027 -13.910 1.00 83.31 73 ASN A C 1
ATOM 529 O O . ASN A 1 73 ? -8.896 2.792 -14.264 1.00 83.31 73 ASN A O 1
ATOM 533 N N . ARG A 1 74 ? -8.160 1.180 -12.894 1.00 88.12 74 ARG A N 1
ATOM 534 C CA . ARG A 1 74 ? -9.367 1.097 -12.066 1.00 88.12 74 ARG A CA 1
ATOM 535 C C . ARG A 1 74 ? -8.986 1.180 -10.595 1.00 88.12 74 ARG A C 1
ATOM 537 O O . ARG A 1 74 ? -8.087 0.480 -10.143 1.00 88.12 74 ARG A O 1
ATOM 544 N N . ALA A 1 75 ? -9.716 1.988 -9.845 1.00 87.00 75 ALA A N 1
ATOM 545 C CA . ALA A 1 75 ? -9.640 2.019 -8.396 1.00 87.00 75 ALA A CA 1
ATOM 546 C C . ALA A 1 75 ? -11.059 1.964 -7.825 1.00 87.00 75 ALA A C 1
ATOM 548 O O . ALA A 1 75 ? -11.958 2.622 -8.351 1.00 87.00 75 ALA A O 1
ATOM 549 N N . ASP A 1 76 ? -11.253 1.161 -6.788 1.00 90.44 76 ASP A N 1
ATOM 550 C CA . ASP A 1 76 ? -12.498 1.050 -6.035 1.00 90.44 76 ASP A CA 1
ATOM 551 C C . ASP A 1 76 ? -12.187 1.210 -4.543 1.00 90.44 76 ASP A C 1
ATOM 553 O O . ASP A 1 76 ? -11.178 0.703 -4.052 1.00 90.44 76 ASP A O 1
ATOM 557 N N . ILE A 1 77 ? -13.014 1.982 -3.841 1.00 88.31 77 ILE A N 1
ATOM 558 C CA . ILE A 1 77 ? -12.865 2.252 -2.411 1.00 88.31 77 ILE A CA 1
ATOM 559 C C . ILE A 1 77 ? -14.246 2.152 -1.779 1.00 88.31 77 ILE A C 1
ATOM 561 O O . ILE A 1 77 ? -15.133 2.967 -2.052 1.00 88.31 77 ILE A O 1
ATOM 565 N N . ARG A 1 78 ? -14.407 1.202 -0.861 1.00 89.81 78 ARG A N 1
ATOM 566 C CA . ARG A 1 78 ? -15.634 1.008 -0.096 1.00 89.81 78 ARG A CA 1
ATOM 567 C C . ARG A 1 78 ? -15.386 1.178 1.397 1.00 89.81 78 ARG A C 1
ATOM 569 O O . ARG A 1 78 ? -14.709 0.378 2.033 1.00 89.81 78 ARG A O 1
ATOM 576 N N . GLN A 1 79 ? -16.007 2.201 1.978 1.00 87.69 79 GLN A N 1
ATOM 577 C CA . GLN A 1 79 ? -15.937 2.502 3.409 1.00 87.69 79 GLN A CA 1
ATOM 578 C C . GLN A 1 79 ? -17.288 2.227 4.060 1.00 87.69 79 GLN A C 1
ATOM 580 O O . GLN A 1 79 ? -18.291 2.849 3.712 1.00 87.69 79 GLN A O 1
ATOM 585 N N . LEU A 1 80 ? -17.325 1.281 4.997 1.00 86.56 80 LEU A N 1
ATOM 586 C CA . LEU A 1 80 ? -18.564 0.852 5.653 1.00 86.56 80 LEU A CA 1
ATOM 587 C C . LEU A 1 80 ? -18.831 1.560 6.989 1.00 86.56 80 LEU A C 1
ATOM 589 O O . LEU A 1 80 ? -19.921 1.434 7.545 1.00 86.56 80 LEU A O 1
ATOM 593 N N . ALA A 1 81 ? -17.853 2.307 7.502 1.00 85.94 81 ALA A N 1
ATOM 594 C CA . ALA A 1 81 ? -17.920 2.997 8.784 1.00 85.94 81 ALA A CA 1
ATOM 595 C C . ALA A 1 81 ? -17.182 4.356 8.742 1.00 85.94 81 ALA A C 1
ATOM 597 O O . ALA A 1 81 ? -16.420 4.625 7.807 1.00 85.94 81 ALA A O 1
ATOM 598 N N . PRO A 1 82 ? -17.472 5.264 9.696 1.00 82.56 82 PRO A N 1
ATOM 599 C CA . PRO A 1 82 ? -16.948 6.625 9.678 1.00 82.56 82 PRO A CA 1
ATOM 600 C C . PRO A 1 82 ? -15.455 6.696 10.029 1.00 82.56 82 PRO A C 1
ATOM 602 O O . PRO A 1 82 ? -14.889 5.767 10.594 1.00 82.56 82 PRO A O 1
ATOM 605 N N . GLN A 1 83 ? -14.839 7.848 9.745 1.00 85.44 83 GLN A N 1
ATOM 606 C CA . GLN A 1 83 ? -13.435 8.176 10.046 1.00 85.44 83 GLN A CA 1
ATOM 607 C C . GLN A 1 83 ? -12.402 7.327 9.295 1.00 85.44 83 GLN A C 1
ATOM 609 O O . GLN A 1 83 ? -11.209 7.439 9.555 1.00 85.44 83 GLN A O 1
ATOM 614 N N . ASN A 1 84 ? -12.848 6.496 8.356 1.00 86.88 84 ASN A N 1
ATOM 615 C CA . ASN A 1 84 ? -11.960 5.771 7.467 1.00 86.88 84 ASN A CA 1
ATOM 616 C C . ASN A 1 84 ? -11.407 6.698 6.394 1.00 86.88 84 ASN A C 1
ATOM 618 O O . ASN A 1 84 ? -12.127 7.521 5.831 1.00 86.88 84 ASN A O 1
ATOM 622 N N . GLN A 1 85 ? -10.130 6.547 6.093 1.00 89.81 85 GLN A N 1
ATOM 623 C CA . GLN A 1 85 ? -9.431 7.321 5.088 1.00 89.81 85 GLN A CA 1
ATOM 624 C C . GLN A 1 85 ? -8.753 6.358 4.125 1.00 89.81 85 GLN A C 1
ATOM 626 O O . GLN A 1 85 ? -8.055 5.433 4.536 1.00 89.81 85 GLN A O 1
ATOM 631 N N . ALA A 1 86 ? -8.981 6.562 2.838 1.00 88.06 86 ALA A N 1
ATOM 632 C CA . ALA A 1 86 ? -8.390 5.770 1.782 1.00 88.06 86 ALA A CA 1
ATOM 633 C C . ALA A 1 86 ? -7.965 6.678 0.631 1.00 88.06 86 ALA A C 1
ATOM 635 O O . ALA A 1 86 ? -8.724 7.556 0.214 1.00 88.06 86 ALA A O 1
ATOM 636 N N . ALA A 1 87 ? -6.758 6.464 0.120 1.00 88.88 87 ALA A N 1
ATOM 637 C CA . ALA A 1 87 ? -6.216 7.182 -1.019 1.00 88.88 87 ALA A CA 1
ATOM 638 C C . ALA A 1 87 ? -5.566 6.204 -2.001 1.00 88.88 87 ALA A C 1
ATOM 640 O O . ALA A 1 87 ? -4.730 5.389 -1.610 1.00 88.88 87 ALA A O 1
ATOM 641 N N . VAL A 1 88 ? -5.937 6.301 -3.275 1.00 87.06 88 VAL A N 1
ATOM 642 C CA . VAL A 1 88 ? -5.330 5.548 -4.374 1.00 87.06 88 VAL A CA 1
ATOM 643 C C . VAL A 1 88 ? -4.721 6.528 -5.367 1.00 87.06 88 VAL A C 1
ATOM 645 O O . VAL A 1 88 ? -5.428 7.363 -5.923 1.00 87.06 88 VAL A O 1
ATOM 648 N N . PHE A 1 89 ? -3.425 6.384 -5.621 1.00 86.44 89 PHE A N 1
ATOM 649 C CA . PHE A 1 89 ? -2.671 7.141 -6.615 1.00 86.44 89 PHE A CA 1
ATOM 650 C C . PHE A 1 89 ? -2.174 6.178 -7.699 1.00 86.44 89 PHE A C 1
ATOM 652 O O . PHE A 1 89 ? -1.376 5.285 -7.415 1.00 86.44 89 PHE A O 1
ATOM 659 N N . GLN A 1 90 ? -2.649 6.317 -8.934 1.00 83.38 90 GLN A N 1
ATOM 660 C CA . GLN A 1 90 ? -2.249 5.474 -10.068 1.00 83.38 90 GLN A CA 1
ATOM 661 C C . GLN A 1 90 ? -1.687 6.348 -11.186 1.00 83.38 90 GLN A C 1
ATOM 663 O O . GLN A 1 90 ? -2.341 7.306 -11.591 1.00 83.38 90 GLN A O 1
ATOM 668 N N . GLY A 1 91 ? -0.513 6.019 -11.730 1.00 79.69 91 GLY A N 1
ATOM 669 C CA . GLY A 1 91 ? -0.015 6.784 -12.871 1.00 79.69 91 GLY A CA 1
ATOM 670 C C . GLY A 1 91 ? 1.108 6.177 -13.700 1.00 79.69 91 GLY A C 1
ATOM 671 O O . GLY A 1 91 ? 1.763 5.210 -13.302 1.00 79.69 91 GLY A O 1
ATOM 672 N N . HIS A 1 92 ? 1.306 6.784 -14.878 1.00 66.50 92 HIS A N 1
ATOM 673 C CA . HIS A 1 92 ? 2.372 6.489 -15.853 1.00 66.50 92 HIS A CA 1
ATOM 674 C C . HIS A 1 92 ? 2.354 5.051 -16.415 1.00 66.50 92 HIS A C 1
ATOM 676 O O . HIS A 1 92 ? 3.364 4.547 -16.916 1.00 66.50 92 HIS A O 1
ATOM 682 N N . GLY A 1 93 ? 1.204 4.375 -16.365 1.00 67.69 93 GLY A N 1
ATOM 683 C CA . GLY A 1 93 ? 1.026 3.076 -17.002 1.00 67.69 93 GLY A CA 1
ATOM 684 C C . GLY A 1 93 ? -0.414 2.584 -17.027 1.00 67.69 93 GLY A C 1
ATOM 685 O O . GLY A 1 93 ? -1.305 3.161 -16.399 1.00 67.69 93 GLY A O 1
ATOM 686 N N . ASP A 1 94 ? -0.622 1.534 -17.814 1.00 79.69 94 ASP A N 1
ATOM 687 C CA . ASP A 1 94 ? -1.943 1.050 -18.205 1.00 79.69 94 ASP A CA 1
ATOM 688 C C . ASP A 1 94 ? -2.391 -0.130 -17.338 1.00 79.69 94 ASP A C 1
ATOM 690 O O . ASP A 1 94 ? -1.578 -0.952 -16.907 1.00 79.69 94 ASP A O 1
ATOM 694 N N . GLY A 1 95 ? -3.704 -0.265 -17.142 1.00 81.56 95 GLY A N 1
ATOM 695 C CA . GLY A 1 95 ? -4.307 -1.470 -16.567 1.00 81.56 95 GLY A CA 1
ATOM 696 C C . GLY A 1 95 ? -3.974 -1.746 -15.099 1.00 81.56 95 GLY A C 1
ATOM 697 O O . GLY A 1 95 ? -3.995 -2.907 -14.692 1.00 81.56 95 GLY A O 1
ATOM 698 N N . ASN A 1 96 ? -3.649 -0.723 -14.307 1.00 85.00 96 ASN A N 1
ATOM 699 C CA . ASN A 1 96 ? -3.498 -0.879 -12.864 1.00 85.00 96 ASN A CA 1
ATOM 700 C C . ASN A 1 96 ? -4.866 -1.032 -12.192 1.00 85.00 96 ASN A C 1
ATOM 702 O O . ASN A 1 96 ? -5.815 -0.325 -12.534 1.00 85.00 96 ASN A O 1
ATOM 706 N N . LEU A 1 97 ? -4.971 -1.931 -11.219 1.00 88.75 97 LEU A N 1
ATOM 707 C CA . LEU A 1 97 ? -6.198 -2.138 -10.456 1.00 88.75 97 LEU A CA 1
ATOM 708 C C . LEU A 1 97 ? -5.920 -2.054 -8.960 1.00 88.75 97 LEU A C 1
ATOM 710 O O . LEU A 1 97 ? -4.957 -2.654 -8.487 1.00 88.75 97 LEU A O 1
ATOM 714 N N . ALA A 1 98 ? -6.772 -1.342 -8.228 1.00 88.25 98 ALA A N 1
ATOM 715 C CA . ALA A 1 98 ? -6.766 -1.312 -6.773 1.00 88.25 98 ALA A CA 1
ATOM 716 C C . ALA A 1 98 ? -8.192 -1.427 -6.226 1.00 88.25 98 ALA A C 1
ATOM 718 O O . ALA A 1 98 ? -9.074 -0.687 -6.658 1.00 88.25 98 ALA A O 1
ATOM 719 N N . ASP A 1 99 ? -8.404 -2.335 -5.281 1.00 91.88 99 ASP A N 1
ATOM 720 C CA . ASP A 1 99 ? -9.658 -2.479 -4.540 1.00 91.88 99 ASP A CA 1
ATOM 721 C C . ASP A 1 99 ? -9.373 -2.354 -3.038 1.00 91.88 99 ASP A C 1
ATOM 723 O O . ASP A 1 99 ? -8.493 -3.040 -2.509 1.00 91.88 99 ASP A O 1
ATOM 727 N N . ILE A 1 100 ? -10.070 -1.437 -2.368 1.00 89.19 100 ILE A N 1
ATOM 728 C CA . ILE A 1 100 ? -9.934 -1.156 -0.938 1.00 89.19 100 ILE A CA 1
ATOM 729 C C . ILE A 1 100 ? -11.299 -1.288 -0.270 1.00 89.19 100 ILE A C 1
ATOM 731 O O . ILE A 1 100 ? -12.248 -0.583 -0.616 1.00 89.19 100 ILE A O 1
ATOM 735 N N . GLU A 1 101 ? -11.365 -2.089 0.788 1.00 92.69 101 GLU A N 1
ATOM 736 C CA . GLU A 1 101 ? -12.539 -2.218 1.641 1.00 92.69 101 GLU A CA 1
ATOM 737 C C . GLU A 1 101 ? -12.180 -1.959 3.106 1.00 92.69 101 GLU A C 1
ATOM 739 O O . GLU A 1 101 ? -11.328 -2.625 3.686 1.00 92.69 101 GLU A O 1
ATOM 744 N N . GLN A 1 102 ? -12.862 -1.006 3.741 1.00 87.19 102 GLN A N 1
ATOM 745 C CA . GLN A 1 102 ? -12.646 -0.657 5.146 1.00 87.19 102 GLN A CA 1
ATOM 746 C C . GLN A 1 102 ? -13.927 -0.892 5.952 1.00 87.19 102 GLN A C 1
ATOM 748 O O . GLN A 1 102 ? -14.903 -0.138 5.857 1.00 87.19 102 GLN A O 1
ATOM 753 N N . ASN A 1 103 ? -13.903 -1.943 6.769 1.00 87.81 103 ASN A N 1
ATOM 754 C CA . ASN A 1 103 ? -14.979 -2.406 7.637 1.00 87.81 103 ASN A CA 1
ATOM 755 C C . ASN A 1 103 ? -14.627 -2.205 9.126 1.00 87.81 103 ASN A C 1
ATOM 757 O O . ASN A 1 103 ? -14.359 -3.144 9.874 1.00 87.81 103 ASN A O 1
ATOM 761 N N . GLY A 1 104 ? -14.602 -0.946 9.555 1.00 85.06 104 GLY A N 1
ATOM 762 C CA . GLY A 1 104 ? -14.337 -0.527 10.935 1.00 85.06 104 GLY A CA 1
ATOM 763 C C . GLY A 1 104 ? -14.140 0.983 11.015 1.00 85.06 104 GLY A C 1
ATOM 764 O O . GLY A 1 104 ? -14.449 1.667 10.046 1.00 85.06 104 GLY A O 1
ATOM 765 N N . VAL A 1 105 ? -13.701 1.525 12.149 1.00 86.31 105 VAL A N 1
ATOM 766 C CA . VAL A 1 105 ? -13.591 2.979 12.361 1.00 86.31 105 VAL A CA 1
ATOM 767 C C . VAL A 1 105 ? -12.131 3.414 12.406 1.00 86.31 105 VAL A C 1
ATOM 769 O O . VAL A 1 105 ? -11.312 2.800 13.087 1.00 86.31 105 VAL A O 1
ATOM 772 N N . GLY A 1 106 ? -11.813 4.526 11.741 1.00 84.44 106 GLY A N 1
ATOM 773 C CA . GLY A 1 106 ? -10.488 5.143 11.842 1.00 84.44 106 GLY A CA 1
ATOM 774 C C . GLY A 1 106 ? -9.387 4.401 11.086 1.00 84.44 106 GLY A C 1
ATOM 775 O O . GLY A 1 106 ? -8.222 4.533 11.449 1.00 84.44 106 GLY A O 1
ATOM 776 N N . ASN A 1 107 ? -9.736 3.598 10.080 1.00 88.12 107 ASN A N 1
ATOM 777 C CA . ASN A 1 107 ? -8.759 2.880 9.267 1.00 88.12 107 ASN A CA 1
ATOM 778 C C . ASN A 1 107 ? -8.136 3.795 8.204 1.00 88.12 107 ASN A C 1
ATOM 780 O O . ASN A 1 107 ? -8.815 4.652 7.640 1.00 88.12 107 ASN A O 1
ATOM 784 N N . LEU A 1 108 ? -6.862 3.580 7.892 1.00 90.25 108 LEU A N 1
ATOM 785 C CA . LEU A 1 108 ? -6.100 4.275 6.864 1.00 90.25 108 LEU A CA 1
ATOM 786 C C . LEU A 1 108 ? -5.599 3.292 5.802 1.00 90.25 108 LEU A C 1
ATOM 788 O O . LEU A 1 108 ? -4.932 2.308 6.114 1.00 90.25 108 LEU A O 1
ATOM 792 N N . ALA A 1 109 ? -5.859 3.596 4.537 1.00 89.94 109 ALA A N 1
ATOM 793 C CA . ALA A 1 109 ? -5.365 2.845 3.393 1.00 89.94 109 ALA A CA 1
ATOM 794 C C . ALA A 1 109 ? -4.740 3.795 2.367 1.00 89.94 109 ALA A C 1
ATOM 796 O O . ALA A 1 109 ? -5.398 4.699 1.864 1.00 89.94 109 ALA A O 1
ATOM 797 N N . ILE A 1 110 ? -3.470 3.608 2.033 1.00 91.00 110 ILE A N 1
ATOM 798 C CA . ILE A 1 110 ? -2.776 4.412 1.027 1.00 91.00 110 ILE A CA 1
ATOM 799 C C . ILE A 1 110 ? -2.171 3.464 0.008 1.00 91.00 110 ILE A C 1
ATOM 801 O O . ILE A 1 110 ? -1.333 2.633 0.349 1.00 91.00 110 ILE A O 1
ATOM 805 N N . VAL A 1 111 ? -2.569 3.600 -1.249 1.00 88.88 111 VAL A N 1
ATOM 806 C CA . VAL A 1 111 ? -2.090 2.768 -2.349 1.00 88.88 111 VAL A CA 1
ATOM 807 C C . VAL A 1 111 ? -1.488 3.666 -3.413 1.00 88.88 111 VAL A C 1
ATOM 809 O O . VAL A 1 111 ? -2.104 4.630 -3.854 1.00 88.88 111 VAL A O 1
ATOM 812 N N . THR A 1 112 ? -0.270 3.361 -3.837 1.00 88.94 112 THR A N 1
ATOM 813 C CA . THR A 1 112 ? 0.410 4.038 -4.939 1.00 88.94 112 THR A CA 1
ATOM 814 C C . THR A 1 112 ? 0.878 2.999 -5.947 1.00 88.94 112 THR A C 1
ATOM 816 O O . THR A 1 112 ? 1.681 2.131 -5.612 1.00 88.94 112 THR A O 1
ATOM 819 N N . GLN A 1 113 ? 0.399 3.085 -7.183 1.00 84.81 113 GLN A N 1
ATOM 820 C CA . GLN A 1 113 ? 0.808 2.212 -8.281 1.00 84.81 113 GLN A CA 1
ATOM 821 C C . GLN A 1 113 ? 1.430 3.065 -9.385 1.00 84.81 113 GLN A C 1
ATOM 823 O O . GLN A 1 113 ? 0.757 3.899 -9.992 1.00 84.81 113 GLN A O 1
ATOM 828 N N . THR A 1 114 ? 2.719 2.863 -9.641 1.00 84.12 114 THR A N 1
ATOM 829 C CA . THR A 1 114 ? 3.439 3.520 -10.734 1.00 84.12 114 THR A CA 1
ATOM 830 C C . THR A 1 114 ? 3.933 2.473 -11.729 1.00 84.12 114 THR A C 1
ATOM 832 O O . THR A 1 114 ? 4.507 1.449 -11.351 1.00 84.12 114 THR A O 1
ATOM 835 N N . GLY A 1 115 ? 3.695 2.710 -13.019 1.00 81.00 115 GLY A N 1
ATOM 836 C CA . GLY A 1 115 ? 3.945 1.736 -14.089 1.00 81.00 115 GLY A CA 1
ATOM 837 C C . GLY A 1 115 ? 2.682 0.966 -14.491 1.00 81.00 115 GLY A C 1
ATOM 838 O O . GLY A 1 115 ? 1.584 1.475 -14.306 1.00 81.00 115 GLY A O 1
ATOM 839 N N . SER A 1 116 ? 2.809 -0.210 -15.116 1.00 83.81 116 SER A N 1
ATOM 840 C CA . SER A 1 116 ? 1.695 -0.872 -15.833 1.00 83.81 116 SER A CA 1
ATOM 841 C C . SER A 1 116 ? 1.328 -2.250 -15.280 1.00 83.81 116 SER A C 1
ATOM 843 O O . SER A 1 116 ? 2.199 -3.051 -14.944 1.00 83.81 116 SER A O 1
ATOM 845 N N . GLY A 1 117 ? 0.034 -2.570 -15.270 1.00 82.88 117 GLY A N 1
ATOM 846 C CA . GLY A 1 117 ? -0.480 -3.894 -14.917 1.00 82.88 117 GLY A CA 1
ATOM 847 C C . GLY A 1 117 ? -0.250 -4.293 -13.460 1.00 82.88 117 GLY A C 1
ATOM 848 O O . GLY A 1 117 ? -0.200 -5.487 -13.170 1.00 82.88 117 GLY A O 1
ATOM 849 N N . ASN A 1 118 ? -0.057 -3.331 -12.554 1.00 86.69 118 ASN A N 1
ATOM 850 C CA . ASN A 1 118 ? 0.009 -3.618 -11.127 1.00 86.69 118 ASN A CA 1
ATOM 851 C C . ASN A 1 118 ? -1.400 -3.888 -10.585 1.00 86.69 118 ASN A C 1
ATOM 853 O O . ASN A 1 118 ? -2.365 -3.202 -10.922 1.00 86.69 118 ASN A O 1
ATOM 857 N N . LEU A 1 119 ? -1.516 -4.901 -9.741 1.00 88.69 119 LEU A N 1
ATOM 858 C CA . LEU A 1 119 ? -2.764 -5.394 -9.193 1.00 88.69 119 LEU A CA 1
ATOM 859 C C . LEU A 1 119 ? -2.689 -5.362 -7.670 1.00 88.69 119 LEU A C 1
ATOM 861 O O . LEU A 1 119 ? -1.894 -6.061 -7.051 1.00 88.69 119 LEU A O 1
ATOM 865 N N . LEU A 1 120 ? -3.562 -4.587 -7.052 1.00 89.19 120 LEU A N 1
ATOM 866 C CA . LEU A 1 120 ? -3.962 -4.770 -5.670 1.00 89.19 120 LEU A CA 1
ATOM 867 C C . LEU A 1 120 ? -5.366 -5.364 -5.717 1.00 89.19 120 LEU A C 1
ATOM 869 O O . LEU A 1 120 ? -6.344 -4.659 -5.953 1.00 89.19 120 LEU A O 1
ATOM 873 N N . SER A 1 121 ? -5.423 -6.686 -5.595 1.00 85.62 121 SER A N 1
ATOM 874 C CA . SER A 1 121 ? -6.654 -7.464 -5.747 1.00 85.62 121 SER A CA 1
ATOM 875 C C . SER A 1 121 ? -7.661 -7.186 -4.636 1.00 85.62 121 SER A C 1
ATOM 877 O O . SER A 1 121 ? -8.851 -7.085 -4.920 1.00 85.62 121 SER A O 1
ATOM 879 N N . ALA A 1 122 ? -7.168 -7.023 -3.411 1.00 84.88 122 ALA A N 1
ATOM 880 C CA . ALA A 1 122 ? -7.926 -6.570 -2.262 1.00 84.88 122 ALA A CA 1
ATOM 881 C C . ALA A 1 122 ? -6.981 -5.957 -1.222 1.00 84.88 122 ALA A C 1
ATOM 883 O O . ALA A 1 122 ? -5.865 -6.439 -1.000 1.00 84.88 122 ALA A O 1
ATOM 884 N N . LEU A 1 123 ? -7.456 -4.898 -0.578 1.00 89.31 123 LEU A N 1
ATOM 885 C CA . LEU A 1 123 ? -6.984 -4.416 0.709 1.00 89.31 123 LEU A CA 1
ATOM 886 C C . LEU A 1 123 ? -8.195 -4.320 1.639 1.00 89.31 123 LEU A C 1
ATOM 888 O O . LEU A 1 123 ? -8.902 -3.312 1.638 1.00 89.31 123 LEU A O 1
ATOM 892 N N . GLU A 1 124 ? -8.443 -5.374 2.410 1.00 90.50 124 GLU A N 1
ATOM 893 C CA . GLU A 1 124 ? -9.533 -5.422 3.385 1.00 90.50 124 GLU A CA 1
ATOM 894 C C . GLU A 1 124 ? -9.010 -5.045 4.776 1.00 90.50 124 GLU A C 1
ATOM 896 O O . GLU A 1 124 ? -8.062 -5.649 5.274 1.00 90.50 124 GLU A O 1
ATOM 901 N N . GLN A 1 125 ? -9.634 -4.068 5.429 1.00 85.50 125 GLN A N 1
ATOM 902 C CA . GLN A 1 125 ? -9.348 -3.693 6.814 1.00 85.50 125 GLN A CA 1
ATOM 903 C C . GLN A 1 125 ? -10.607 -3.875 7.658 1.00 85.50 125 GLN A C 1
ATOM 905 O O . GLN A 1 125 ? -11.508 -3.035 7.597 1.00 85.50 125 GLN A O 1
ATOM 910 N N . ALA A 1 126 ? -10.673 -4.939 8.461 1.00 87.31 126 ALA A N 1
ATOM 911 C CA . ALA A 1 126 ? -11.786 -5.184 9.375 1.00 87.31 126 ALA A CA 1
ATOM 912 C C . ALA A 1 126 ? -11.346 -5.043 10.842 1.00 87.31 126 ALA A C 1
ATOM 914 O O . ALA A 1 126 ? -10.500 -5.794 11.322 1.00 87.31 126 ALA A O 1
ATOM 915 N N . GLY A 1 127 ? -11.945 -4.091 11.560 1.00 85.12 127 GLY A N 1
ATOM 916 C CA . GLY A 1 127 ? -11.480 -3.611 12.872 1.00 85.12 127 GLY A CA 1
ATOM 917 C C . GLY A 1 127 ? -11.095 -2.130 12.826 1.00 85.12 127 GLY A C 1
ATOM 918 O O . GLY A 1 127 ? -11.273 -1.488 11.794 1.00 85.12 127 GLY A O 1
ATOM 919 N N . ASN A 1 128 ? -10.637 -1.561 13.937 1.00 85.81 128 ASN A N 1
ATOM 920 C CA . ASN A 1 128 ? -10.456 -0.118 14.110 1.00 85.81 128 ASN A CA 1
ATOM 921 C C . ASN A 1 128 ? -8.982 0.298 14.110 1.00 85.81 128 ASN A C 1
ATOM 923 O O . ASN A 1 128 ? -8.136 -0.387 14.679 1.00 85.81 128 ASN A O 1
ATOM 927 N N . GLY A 1 129 ? -8.676 1.470 13.552 1.00 83.94 129 GLY A N 1
ATOM 928 C CA . GLY A 1 129 ? -7.326 2.046 13.593 1.00 83.94 129 GLY A CA 1
ATOM 929 C C . GLY A 1 129 ? -6.275 1.310 12.754 1.00 83.94 129 GLY A C 1
ATOM 930 O O . GLY A 1 129 ? -5.083 1.530 12.958 1.00 83.94 129 GLY A O 1
ATOM 931 N N . ASN A 1 130 ? -6.676 0.424 11.839 1.00 86.62 130 ASN A N 1
ATOM 932 C CA . ASN A 1 130 ? -5.751 -0.279 10.949 1.00 86.62 130 ASN A CA 1
ATOM 933 C C . ASN A 1 130 ? -5.152 0.680 9.919 1.00 86.62 130 ASN A C 1
ATOM 935 O O . ASN A 1 130 ? -5.852 1.528 9.382 1.00 86.62 130 ASN A O 1
ATOM 939 N N . SER A 1 131 ? -3.874 0.520 9.598 1.00 89.50 131 SER A N 1
ATOM 940 C CA . SER A 1 131 ? -3.144 1.322 8.623 1.00 89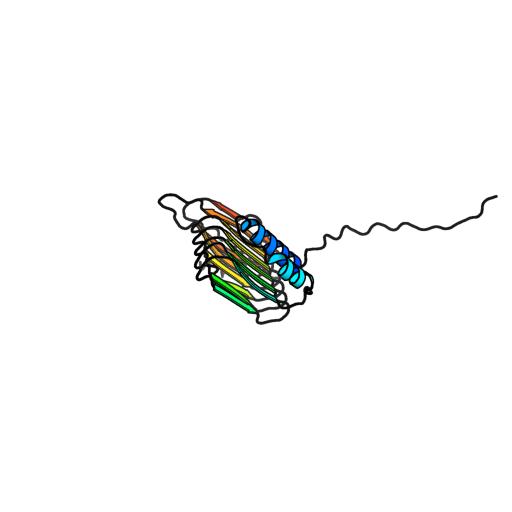.50 131 SER A CA 1
ATOM 941 C C . SER A 1 131 ? -2.434 0.420 7.620 1.00 89.50 131 SER A C 1
ATOM 943 O O . SER A 1 131 ? -1.685 -0.473 8.012 1.00 89.50 131 SER A O 1
ATOM 945 N N . ALA A 1 132 ? -2.585 0.693 6.328 1.00 88.06 132 ALA A N 1
ATOM 946 C CA . ALA A 1 132 ? -1.825 0.028 5.279 1.00 88.06 132 ALA A CA 1
ATOM 947 C C . ALA A 1 132 ? -1.321 1.028 4.240 1.00 88.06 132 ALA A C 1
ATOM 949 O O . ALA A 1 132 ? -2.088 1.813 3.686 1.00 88.06 132 ALA A O 1
ATOM 950 N N . THR A 1 133 ? -0.026 0.968 3.947 1.00 90.25 133 THR A N 1
ATOM 951 C CA . THR A 1 133 ? 0.609 1.679 2.839 1.00 90.25 133 THR A CA 1
ATOM 952 C C . THR A 1 133 ? 1.153 0.663 1.846 1.00 90.25 133 THR A C 1
ATOM 954 O O . THR A 1 133 ? 2.004 -0.152 2.195 1.00 90.25 133 THR A O 1
ATOM 957 N N . VAL A 1 134 ? 0.683 0.719 0.605 1.00 87.50 134 VAL A N 1
ATOM 958 C CA . VAL A 1 134 ? 1.104 -0.161 -0.486 1.00 87.50 134 VAL A CA 1
ATOM 959 C C . VAL A 1 134 ? 1.697 0.677 -1.607 1.00 87.50 134 VAL A C 1
ATOM 961 O O . VAL A 1 134 ? 1.058 1.592 -2.118 1.00 87.50 134 VAL A O 1
ATOM 964 N N . LEU A 1 135 ? 2.909 0.338 -2.023 1.00 88.81 135 LEU A N 1
ATOM 965 C CA . LEU A 1 135 ? 3.595 0.923 -3.163 1.00 88.81 135 LEU A CA 1
ATOM 966 C C . LEU A 1 135 ? 3.953 -0.183 -4.157 1.00 88.81 135 LEU A C 1
ATOM 968 O O . LEU A 1 135 ? 4.749 -1.058 -3.836 1.00 88.81 135 LEU A O 1
ATOM 972 N N . GLN A 1 136 ? 3.415 -0.122 -5.371 1.00 84.50 136 GLN A N 1
ATOM 973 C CA . GLN A 1 136 ? 3.779 -1.013 -6.473 1.00 84.50 136 GLN A CA 1
ATOM 974 C C . GLN A 1 136 ? 4.398 -0.181 -7.593 1.00 84.50 136 GLN A C 1
ATOM 976 O O . GLN A 1 136 ? 3.693 0.502 -8.330 1.00 84.50 136 GLN A O 1
ATOM 981 N N . ALA A 1 137 ? 5.722 -0.215 -7.698 1.00 85.50 137 ALA A N 1
ATOM 982 C CA . ALA A 1 137 ? 6.488 0.500 -8.706 1.00 85.50 137 ALA A CA 1
ATOM 983 C C . ALA A 1 137 ? 7.070 -0.493 -9.720 1.00 85.50 137 ALA A C 1
ATOM 985 O O . ALA A 1 137 ? 7.866 -1.355 -9.359 1.00 85.50 137 ALA A O 1
ATOM 986 N N . GLY A 1 138 ? 6.702 -0.370 -10.994 1.00 83.56 138 GLY A N 1
ATOM 987 C CA . GLY A 1 138 ? 7.162 -1.254 -12.067 1.00 83.56 138 GLY A CA 1
ATOM 988 C C . GLY A 1 138 ? 6.004 -1.926 -12.798 1.00 83.56 138 GLY A C 1
ATOM 989 O O . GLY A 1 138 ? 5.082 -1.235 -13.234 1.00 83.56 138 GLY A O 1
ATOM 990 N N . SER A 1 139 ? 6.054 -3.239 -13.039 1.00 83.38 139 SER A N 1
ATOM 991 C CA . SER A 1 139 ? 5.008 -3.897 -13.843 1.00 83.38 139 SER A CA 1
ATOM 992 C C . SER A 1 139 ? 4.611 -5.280 -13.362 1.00 83.38 139 SER A C 1
ATOM 994 O O . SER A 1 139 ? 5.457 -6.075 -12.972 1.00 83.38 139 SER A O 1
ATOM 996 N N . PHE A 1 140 ? 3.324 -5.610 -13.467 1.00 83.81 140 PHE A N 1
ATOM 997 C CA . PHE A 1 140 ? 2.800 -6.931 -13.091 1.00 83.81 140 PHE A CA 1
ATOM 998 C C . PHE A 1 140 ? 3.084 -7.321 -11.633 1.00 83.81 140 PHE A C 1
ATOM 1000 O O . PHE A 1 140 ? 3.254 -8.501 -11.325 1.00 83.81 140 PHE A O 1
ATOM 1007 N N . ASN A 1 141 ? 3.157 -6.341 -10.729 1.00 84.38 141 ASN A N 1
ATOM 1008 C CA . ASN A 1 141 ? 3.199 -6.614 -9.297 1.00 84.38 141 ASN A CA 1
ATOM 1009 C C . ASN A 1 141 ? 1.783 -6.894 -8.787 1.00 84.38 141 ASN A C 1
ATOM 1011 O O . ASN A 1 141 ? 0.839 -6.241 -9.219 1.00 84.38 141 ASN A O 1
ATOM 1015 N N . SER A 1 142 ? 1.627 -7.854 -7.883 1.00 87.44 142 SER A N 1
ATOM 1016 C CA . SER A 1 142 ? 0.350 -8.284 -7.326 1.00 87.44 142 SER A CA 1
ATOM 1017 C C . SER A 1 142 ? 0.391 -8.263 -5.802 1.00 87.44 142 SER A C 1
ATOM 1019 O O . SER A 1 142 ? 1.349 -8.748 -5.197 1.00 87.44 142 SER A O 1
ATOM 1021 N N . ALA A 1 143 ? -0.665 -7.757 -5.180 1.00 84.25 143 ALA A N 1
ATOM 1022 C CA . ALA A 1 143 ? -0.861 -7.783 -3.740 1.00 84.25 143 ALA A CA 1
ATOM 1023 C C . ALA A 1 143 ? -2.302 -8.190 -3.387 1.00 84.25 143 ALA A C 1
ATOM 1025 O O . ALA A 1 143 ? -3.258 -7.812 -4.072 1.00 84.25 143 ALA A O 1
ATOM 1026 N N . ASP A 1 144 ? -2.436 -8.974 -2.326 1.00 87.81 144 ASP A N 1
ATOM 1027 C CA . ASP A 1 144 ? -3.690 -9.364 -1.679 1.00 87.81 144 ASP A CA 1
ATOM 1028 C C . ASP A 1 144 ? -3.482 -9.238 -0.166 1.00 87.81 144 ASP A C 1
ATOM 1030 O O . ASP A 1 144 ? -2.575 -9.871 0.382 1.00 87.81 144 ASP A O 1
ATOM 1034 N N . ILE A 1 145 ? -4.216 -8.339 0.485 1.00 85.88 145 ILE A N 1
ATOM 1035 C CA . ILE A 1 145 ? -3.946 -7.907 1.856 1.00 85.88 145 ILE A CA 1
ATOM 1036 C C . ILE A 1 145 ? -5.242 -7.898 2.656 1.00 85.88 145 ILE A C 1
ATOM 1038 O O . ILE A 1 145 ? -6.166 -7.152 2.343 1.00 85.88 145 ILE A O 1
ATOM 1042 N N . HIS A 1 146 ? -5.253 -8.626 3.768 1.00 86.75 146 HIS A N 1
ATOM 1043 C CA . HIS A 1 146 ? -6.334 -8.593 4.747 1.00 86.75 146 HIS A CA 1
ATOM 1044 C C . HIS A 1 146 ? -5.785 -8.255 6.140 1.00 86.75 146 HIS A C 1
ATOM 1046 O O . HIS A 1 146 ? -4.959 -8.993 6.677 1.00 86.75 146 HIS A O 1
ATOM 1052 N N . GLN A 1 147 ? -6.242 -7.153 6.736 1.00 81.00 147 GLN A N 1
ATOM 1053 C CA . GLN A 1 147 ? -5.928 -6.740 8.106 1.00 81.00 147 GLN A CA 1
ATOM 1054 C C . GLN A 1 147 ? -7.162 -6.909 8.992 1.00 81.00 147 GLN A C 1
ATOM 1056 O O . GLN A 1 147 ? -8.114 -6.132 8.901 1.00 81.00 147 GLN A O 1
ATOM 1061 N N . TYR A 1 148 ? -7.142 -7.919 9.857 1.00 83.25 148 TYR A N 1
ATOM 1062 C CA . TYR A 1 148 ? -8.202 -8.198 10.818 1.00 83.25 148 TYR A CA 1
ATOM 1063 C C . TYR A 1 148 ? -7.777 -7.782 12.241 1.00 83.25 148 TYR A C 1
ATOM 1065 O O . TYR A 1 148 ? -6.632 -7.963 12.651 1.00 83.25 148 TYR A O 1
ATOM 1073 N N . GLY A 1 149 ? -8.703 -7.255 13.041 1.00 81.00 149 GLY A N 1
ATOM 1074 C CA . GLY A 1 149 ? -8.413 -6.760 14.396 1.00 81.00 149 GLY A CA 1
ATOM 1075 C C . GLY A 1 149 ? -8.069 -5.270 14.423 1.00 81.00 149 GLY A C 1
ATOM 1076 O O . GLY A 1 149 ? -8.254 -4.580 13.425 1.00 81.00 149 GLY A O 1
ATOM 1077 N N . ASP A 1 150 ? -7.622 -4.763 15.573 1.00 82.62 150 ASP A N 1
ATOM 1078 C CA . ASP A 1 150 ? -7.451 -3.324 15.798 1.00 82.62 150 ASP A CA 1
ATOM 1079 C C . ASP A 1 150 ? -5.972 -2.893 15.765 1.00 82.62 150 ASP A C 1
ATOM 1081 O O . ASP A 1 150 ? -5.107 -3.498 16.400 1.00 82.62 150 ASP A O 1
ATOM 1085 N N . ASN A 1 151 ? -5.708 -1.744 15.139 1.00 80.88 151 ASN A N 1
ATOM 1086 C CA . ASN A 1 151 ? -4.419 -1.046 15.102 1.00 80.88 151 ASN A CA 1
ATOM 1087 C C . ASN A 1 151 ? -3.271 -1.769 14.363 1.00 80.88 151 ASN A C 1
ATOM 1089 O O . ASN A 1 151 ? -2.099 -1.551 14.686 1.00 80.88 151 ASN A O 1
ATOM 1093 N N . ASN A 1 152 ? -3.561 -2.603 13.362 1.00 82.56 152 ASN A N 1
ATOM 1094 C CA . ASN A 1 152 ? -2.519 -3.156 12.490 1.00 82.56 152 ASN A CA 1
ATOM 1095 C C . ASN A 1 152 ? -1.837 -2.063 11.659 1.00 82.56 152 ASN A C 1
ATOM 1097 O O . ASN A 1 152 ? -2.449 -1.059 11.308 1.00 82.56 152 ASN A O 1
ATOM 1101 N N . SER A 1 153 ? -0.570 -2.259 11.310 1.00 85.12 153 SER A N 1
ATOM 1102 C CA . SER A 1 153 ? 0.210 -1.354 10.473 1.00 85.12 153 SER A CA 1
ATOM 1103 C C . SER A 1 153 ? 1.011 -2.148 9.449 1.00 85.12 153 SER A C 1
ATOM 1105 O O . SER A 1 153 ? 1.928 -2.876 9.807 1.00 85.12 153 SER A O 1
ATOM 1107 N N . LEU A 1 154 ? 0.701 -1.980 8.169 1.00 85.00 154 LEU A N 1
ATOM 1108 C CA . LEU A 1 154 ? 1.411 -2.621 7.070 1.00 85.00 154 LEU A CA 1
ATOM 1109 C C . LEU A 1 154 ? 2.066 -1.571 6.175 1.00 85.00 154 LEU A C 1
ATOM 1111 O O . LEU A 1 154 ? 1.432 -0.605 5.757 1.00 85.00 154 LEU A O 1
ATOM 1115 N N . ASN A 1 155 ? 3.320 -1.805 5.806 1.00 86.31 155 ASN A N 1
ATOM 1116 C CA . ASN A 1 155 ? 3.992 -1.126 4.710 1.00 86.31 155 ASN A CA 1
ATOM 1117 C C . ASN A 1 155 ? 4.502 -2.172 3.709 1.00 86.31 155 ASN A C 1
ATOM 1119 O O . ASN A 1 155 ? 5.401 -2.948 4.029 1.00 86.31 155 ASN A O 1
ATOM 1123 N N . LEU A 1 156 ? 3.925 -2.206 2.510 1.00 84.81 156 LEU A N 1
ATOM 1124 C CA . LEU A 1 156 ? 4.344 -3.073 1.413 1.00 84.81 156 LEU A CA 1
ATOM 1125 C C . LEU A 1 156 ? 4.915 -2.225 0.280 1.00 84.81 156 LEU A C 1
ATOM 1127 O O . LEU A 1 156 ? 4.214 -1.394 -0.288 1.00 84.81 156 LEU A O 1
ATOM 1131 N N . GLN A 1 157 ? 6.151 -2.503 -0.118 1.00 86.00 157 GLN A N 1
ATOM 1132 C CA . GLN A 1 157 ? 6.755 -1.945 -1.320 1.00 86.00 157 GLN A CA 1
ATOM 1133 C C . GLN A 1 157 ? 7.159 -3.068 -2.279 1.00 86.00 157 GLN A C 1
ATOM 1135 O O . GLN A 1 157 ? 7.978 -3.906 -1.925 1.00 86.00 157 GLN A O 1
ATOM 1140 N N . GLN A 1 158 ? 6.622 -3.074 -3.496 1.00 80.56 158 GLN A N 1
ATOM 1141 C CA . GLN A 1 158 ? 6.999 -3.968 -4.590 1.00 80.56 158 GLN A CA 1
ATOM 1142 C C . GLN A 1 158 ? 7.618 -3.138 -5.715 1.00 80.56 158 GLN A C 1
ATOM 1144 O O . GLN A 1 158 ? 6.936 -2.322 -6.326 1.00 80.56 158 GLN A O 1
ATOM 1149 N N . ASN A 1 159 ? 8.907 -3.331 -5.970 1.00 83.12 159 ASN A N 1
ATOM 1150 C CA . ASN A 1 159 ? 9.656 -2.664 -7.029 1.00 83.12 159 ASN A CA 1
ATOM 1151 C C . ASN A 1 159 ? 9.955 -3.646 -8.167 1.00 83.12 159 ASN A C 1
ATOM 1153 O O . ASN A 1 159 ? 10.167 -4.830 -7.919 1.00 83.12 159 ASN A O 1
ATOM 1157 N N . ASP A 1 160 ? 10.088 -3.151 -9.391 1.00 85.25 160 ASP A N 1
ATOM 1158 C CA . ASP A 1 160 ? 10.373 -3.942 -10.593 1.00 85.25 160 ASP A CA 1
ATOM 1159 C C . ASP A 1 160 ? 9.171 -4.799 -11.031 1.00 85.25 160 ASP A C 1
ATOM 1161 O O . ASP A 1 160 ? 8.054 -4.281 -11.099 1.00 85.25 160 ASP A O 1
ATOM 1165 N N . GLN A 1 161 ? 9.380 -6.067 -11.416 1.00 81.62 161 GLN A N 1
ATOM 1166 C CA . GLN A 1 161 ? 8.357 -6.859 -12.100 1.00 81.62 161 GLN A CA 1
ATOM 1167 C C . GLN A 1 161 ? 8.014 -8.189 -11.432 1.00 81.62 161 GLN A C 1
ATOM 1169 O O . GLN A 1 161 ? 8.879 -8.877 -10.899 1.00 81.62 161 GLN A O 1
ATOM 1174 N N . TYR A 1 162 ? 6.755 -8.617 -11.559 1.00 81.62 162 TYR A N 1
ATOM 1175 C CA . TYR A 1 162 ? 6.293 -9.946 -11.128 1.00 81.62 162 TYR A CA 1
ATOM 1176 C C . TYR A 1 162 ? 6.533 -10.250 -9.643 1.00 81.62 162 TYR A C 1
ATOM 1178 O O . TYR A 1 162 ? 6.827 -11.392 -9.271 1.00 81.62 162 TYR A O 1
ATOM 1186 N N . ASN A 1 163 ? 6.421 -9.239 -8.785 1.00 79.75 163 ASN A N 1
ATOM 1187 C CA . ASN A 1 163 ? 6.345 -9.459 -7.347 1.00 79.75 163 ASN A CA 1
ATOM 1188 C C . ASN A 1 163 ? 4.910 -9.812 -6.970 1.00 79.75 163 ASN A C 1
ATOM 1190 O O . ASN A 1 163 ? 3.982 -9.142 -7.397 1.00 79.75 163 ASN A O 1
ATOM 1194 N N . SER A 1 164 ? 4.714 -10.841 -6.160 1.00 82.50 164 SER A N 1
ATOM 1195 C CA . SER A 1 164 ? 3.413 -11.217 -5.616 1.00 82.50 164 SER A CA 1
ATOM 1196 C C . SER A 1 164 ? 3.501 -11.234 -4.100 1.00 82.50 164 SER A C 1
ATOM 1198 O O . SER A 1 164 ? 4.423 -11.844 -3.570 1.00 82.50 164 SER A O 1
ATOM 1200 N N . ALA A 1 165 ? 2.552 -10.599 -3.417 1.00 78.50 165 ALA A N 1
ATOM 1201 C CA . ALA A 1 165 ? 2.438 -10.596 -1.965 1.00 78.50 165 ALA A CA 1
ATOM 1202 C C . ALA A 1 165 ? 1.020 -11.007 -1.556 1.00 78.50 165 ALA A C 1
ATOM 1204 O O . ALA A 1 165 ? 0.053 -10.395 -1.996 1.00 78.50 165 ALA A O 1
ATOM 1205 N N . THR A 1 166 ? 0.892 -12.017 -0.701 1.00 81.88 166 THR A N 1
ATOM 1206 C CA . THR A 1 166 ? -0.368 -12.312 0.000 1.00 81.88 166 THR A CA 1
ATOM 1207 C C . THR A 1 166 ? -0.133 -12.132 1.488 1.00 81.88 166 THR A C 1
ATOM 1209 O O . THR A 1 166 ? 0.767 -12.776 2.028 1.00 81.88 166 THR A O 1
ATOM 1212 N N . ILE A 1 167 ? -0.901 -11.253 2.129 1.00 79.69 167 ILE A N 1
ATOM 1213 C CA . ILE A 1 167 ? -0.719 -10.834 3.519 1.00 79.69 167 ILE A CA 1
ATOM 1214 C C . ILE A 1 167 ? -2.042 -11.000 4.265 1.00 79.69 167 ILE A C 1
ATOM 1216 O O . ILE A 1 167 ? -3.074 -10.494 3.837 1.00 79.69 167 ILE A O 1
ATOM 1220 N N . SER A 1 168 ? -2.024 -11.701 5.394 1.00 79.88 168 SER A N 1
ATOM 1221 C CA . SER A 1 168 ? -3.180 -11.779 6.296 1.00 79.88 168 SER A CA 1
ATOM 1222 C C . SER A 1 168 ? -2.736 -11.517 7.730 1.00 79.88 168 SER A C 1
ATOM 1224 O O . SER A 1 168 ? -1.927 -12.280 8.247 1.00 79.88 168 SER A O 1
ATOM 1226 N N . GLU A 1 169 ? -3.235 -10.459 8.364 1.00 70.00 169 GLU A N 1
ATOM 1227 C CA . GLU A 1 169 ? -2.877 -10.043 9.726 1.00 70.00 169 GLU A CA 1
ATOM 1228 C C . GLU A 1 169 ? -4.065 -10.227 10.683 1.00 70.00 169 GLU A C 1
ATOM 1230 O O . GLU A 1 169 ? -5.207 -9.956 10.319 1.00 70.00 169 GLU A O 1
ATOM 1235 N N . TYR A 1 170 ? -3.800 -10.653 11.917 1.00 66.31 170 TYR A N 1
ATOM 1236 C CA . TYR A 1 170 ? -4.712 -10.532 13.048 1.00 66.31 170 TYR A CA 1
ATOM 1237 C C . TYR A 1 170 ? -3.960 -9.861 14.182 1.00 66.31 170 TYR A C 1
ATOM 1239 O O . TYR A 1 170 ? -2.804 -10.201 14.434 1.00 66.31 170 TYR A O 1
ATOM 1247 N N . GLY A 1 171 ? -4.611 -8.985 14.925 1.00 56.47 171 GLY A N 1
ATOM 1248 C CA . GLY A 1 171 ? -4.004 -8.395 16.100 1.00 56.47 171 GLY A CA 1
ATOM 1249 C C . GLY A 1 171 ? -3.625 -6.920 15.922 1.00 56.47 171 GLY A C 1
ATOM 1250 O O . GLY A 1 171 ? -4.337 -6.187 15.255 1.00 56.47 171 GLY A O 1
ATOM 1251 N N . GLN A 1 172 ? -2.525 -6.514 16.568 1.00 62.38 172 GLN A N 1
ATOM 1252 C CA . GLN A 1 172 ? -1.855 -5.214 16.448 1.00 62.38 172 GLN A CA 1
ATOM 1253 C C . GLN A 1 172 ? -0.420 -5.517 15.982 1.00 62.38 172 GLN A C 1
ATOM 1255 O O . GLN A 1 172 ? 0.503 -5.637 16.798 1.00 62.38 172 GLN A O 1
ATOM 1260 N N . VAL A 1 173 ? -0.277 -5.800 14.682 1.00 62.75 173 VAL A N 1
ATOM 1261 C CA . VAL A 1 173 ? 0.972 -6.191 14.000 1.00 62.75 173 VAL A CA 1
ATOM 1262 C C . VAL A 1 173 ? 1.520 -5.006 13.204 1.00 62.75 173 VAL A C 1
ATOM 1264 O O . VAL A 1 173 ? 0.754 -4.344 12.518 1.00 62.75 173 VAL A O 1
ATOM 1267 N N . ALA A 1 174 ? 2.829 -4.733 13.276 1.00 62.84 174 ALA A N 1
ATOM 1268 C CA . ALA A 1 174 ? 3.491 -3.684 12.486 1.00 62.84 174 ALA A CA 1
ATOM 1269 C C . ALA A 1 174 ? 4.498 -4.256 11.472 1.00 62.84 174 ALA A C 1
ATOM 1271 O O . ALA A 1 174 ? 5.647 -4.481 11.833 1.00 62.84 174 ALA A O 1
ATOM 1272 N N . LEU A 1 175 ? 4.114 -4.496 10.222 1.00 67.62 175 LEU A N 1
ATOM 1273 C CA . LEU A 1 175 ? 4.925 -5.187 9.217 1.00 67.62 175 LEU A CA 1
ATOM 1274 C C . LEU A 1 175 ? 5.498 -4.231 8.147 1.00 67.62 175 LEU A C 1
ATOM 1276 O O . LEU A 1 175 ? 4.771 -3.411 7.595 1.00 67.62 175 LEU A O 1
ATOM 1280 N N . SER A 1 176 ? 6.783 -4.357 7.792 1.00 75.00 176 SER A N 1
ATOM 1281 C CA . SER A 1 176 ? 7.398 -3.662 6.645 1.00 75.00 176 SER A CA 1
ATOM 1282 C C . SER A 1 176 ? 8.053 -4.653 5.684 1.00 75.00 176 SER A C 1
ATOM 1284 O O . SER A 1 176 ? 8.992 -5.364 6.044 1.00 75.00 176 SER A O 1
ATOM 1286 N N . ILE A 1 177 ? 7.557 -4.689 4.448 1.00 74.56 177 ILE A N 1
ATOM 1287 C CA . ILE A 1 177 ? 7.987 -5.578 3.371 1.00 74.56 177 ILE A CA 1
ATOM 1288 C C . ILE A 1 177 ? 8.544 -4.741 2.224 1.00 74.56 177 ILE A C 1
ATOM 1290 O O . ILE A 1 177 ? 7.902 -3.807 1.745 1.00 74.56 177 ILE A O 1
ATOM 1294 N N . THR A 1 178 ? 9.708 -5.131 1.713 1.00 76.25 178 THR A N 1
ATOM 1295 C CA . THR A 1 178 ? 10.240 -4.603 0.454 1.00 76.25 178 THR A CA 1
ATOM 1296 C C . THR A 1 178 ? 10.595 -5.750 -0.480 1.00 76.25 178 THR A C 1
ATOM 1298 O O . THR A 1 178 ? 11.514 -6.527 -0.244 1.00 76.25 178 THR A O 1
ATOM 1301 N N . GLN A 1 179 ? 9.875 -5.847 -1.582 1.00 72.12 179 GLN A N 1
ATOM 1302 C CA . GLN A 1 179 ? 10.067 -6.848 -2.608 1.00 72.12 179 GLN A CA 1
ATOM 1303 C C . GLN A 1 179 ? 10.635 -6.188 -3.858 1.00 72.12 179 GLN A C 1
ATOM 1305 O O . GLN A 1 179 ? 10.157 -5.141 -4.282 1.00 72.12 179 GLN A O 1
ATOM 1310 N N . SER A 1 180 ? 11.673 -6.773 -4.435 1.00 74.56 180 SER A N 1
ATOM 1311 C CA . SER A 1 180 ? 12.234 -6.341 -5.709 1.00 74.56 180 SER A CA 1
ATOM 1312 C C . SER A 1 180 ? 12.527 -7.566 -6.557 1.00 74.56 180 SER A C 1
ATOM 1314 O O . SER A 1 180 ? 12.922 -8.620 -6.062 1.00 74.56 180 SER A O 1
ATOM 1316 N N . ASN A 1 181 ? 12.310 -7.461 -7.856 1.00 74.44 181 ASN A N 1
ATOM 1317 C CA . ASN A 1 181 ? 12.640 -8.532 -8.780 1.00 74.44 181 ASN A CA 1
ATOM 1318 C C . ASN A 1 181 ? 13.137 -7.906 -10.080 1.00 74.44 181 ASN A C 1
ATOM 1320 O O . ASN A 1 181 ? 12.341 -7.672 -10.991 1.00 74.44 181 ASN A O 1
ATOM 1324 N N . PRO A 1 182 ? 14.450 -7.628 -10.180 1.00 65.94 182 PRO A N 1
ATOM 1325 C CA . PRO A 1 182 ? 15.018 -6.889 -11.307 1.00 65.94 182 PRO A CA 1
ATOM 1326 C C . PRO A 1 182 ? 14.883 -7.624 -12.652 1.00 65.94 182 PRO A C 1
ATOM 1328 O O . PRO A 1 182 ? 15.136 -7.036 -13.700 1.00 65.94 182 PRO A O 1
ATOM 1331 N N . GLY A 1 183 ? 14.461 -8.894 -12.640 1.00 62.34 183 GLY A N 1
ATOM 1332 C CA . GLY A 1 183 ? 14.183 -9.672 -13.840 1.00 62.34 183 GLY A CA 1
ATOM 1333 C C . GLY A 1 183 ? 15.425 -10.122 -14.622 1.00 62.34 183 GLY A C 1
ATOM 1334 O O . GLY A 1 183 ? 16.565 -9.747 -14.353 1.00 62.34 183 GLY A O 1
ATOM 1335 N N . GLY A 1 184 ? 15.167 -10.993 -15.600 1.00 56.19 184 GLY A N 1
ATOM 1336 C CA . GLY A 1 184 ? 16.090 -11.590 -16.572 1.00 56.19 184 GLY A CA 1
ATOM 1337 C C . GLY A 1 184 ? 15.272 -12.372 -17.614 1.00 56.19 184 GLY A C 1
ATOM 1338 O O . GLY A 1 184 ? 14.059 -12.495 -17.455 1.00 56.19 184 GLY A O 1
ATOM 1339 N N . SER A 1 185 ? 15.879 -12.926 -18.673 1.00 52.81 185 SER A N 1
ATOM 1340 C CA . SER A 1 185 ? 15.150 -13.578 -19.793 1.00 52.81 185 SER A CA 1
ATOM 1341 C C . SER A 1 185 ? 14.248 -14.774 -19.411 1.00 52.81 185 SER A C 1
ATOM 1343 O O . SER A 1 185 ? 13.549 -15.302 -20.270 1.00 52.81 185 SER A O 1
ATOM 1345 N N . ALA A 1 186 ? 14.244 -15.185 -18.140 1.00 53.81 186 ALA A N 1
ATOM 1346 C CA . ALA A 1 186 ? 13.337 -16.164 -17.546 1.00 53.81 186 ALA A CA 1
ATOM 1347 C C . ALA A 1 186 ? 12.833 -15.693 -16.162 1.00 53.81 186 ALA A C 1
ATOM 1349 O O . ALA A 1 186 ? 12.945 -16.426 -15.182 1.00 53.81 186 ALA A O 1
ATOM 1350 N N . ALA A 1 187 ? 12.350 -14.448 -16.052 1.00 53.72 187 ALA A N 1
ATOM 1351 C CA . ALA A 1 187 ? 11.835 -13.906 -14.795 1.00 53.72 187 ALA A CA 1
ATOM 1352 C C . ALA A 1 187 ? 10.687 -14.777 -14.249 1.00 53.72 187 ALA A C 1
ATOM 1354 O O . ALA A 1 187 ? 9.592 -14.805 -14.807 1.00 53.72 187 ALA A O 1
ATOM 1355 N N . SER A 1 188 ? 10.953 -15.521 -13.176 1.00 63.19 188 SER A N 1
ATOM 1356 C CA . SER A 1 188 ? 9.931 -16.216 -12.397 1.00 63.19 188 SER A CA 1
ATOM 1357 C C . SER A 1 188 ? 9.314 -15.261 -11.374 1.00 63.19 188 SER A C 1
ATOM 1359 O O . SER A 1 188 ? 9.936 -14.270 -10.979 1.00 63.19 188 SER A O 1
ATOM 1361 N N . VAL A 1 189 ? 8.076 -15.556 -10.965 1.00 64.44 189 VAL A N 1
ATOM 1362 C CA . VAL A 1 189 ? 7.352 -14.777 -9.953 1.00 64.44 189 VAL A CA 1
ATOM 1363 C C . VAL A 1 189 ? 8.171 -14.757 -8.660 1.00 64.44 189 VAL A C 1
ATOM 1365 O O . VAL A 1 189 ? 8.494 -15.812 -8.107 1.00 64.44 189 VAL A O 1
ATOM 1368 N N . ASN A 1 190 ? 8.497 -13.560 -8.170 1.00 71.81 190 ASN A N 1
ATOM 1369 C CA . ASN A 1 190 ? 8.989 -13.380 -6.809 1.00 71.81 190 ASN A CA 1
ATOM 1370 C C . ASN A 1 190 ? 7.741 -13.396 -5.916 1.00 71.81 190 ASN A C 1
ATOM 1372 O O . ASN A 1 190 ? 6.998 -12.422 -5.872 1.00 71.81 190 ASN A O 1
ATOM 1376 N N . ALA A 1 191 ? 7.418 -14.537 -5.308 1.00 65.69 191 ALA A N 1
ATOM 1377 C CA . ALA A 1 191 ? 6.123 -14.772 -4.665 1.00 65.69 191 ALA A CA 1
ATOM 1378 C C . ALA A 1 191 ? 6.245 -14.834 -3.143 1.00 65.69 191 ALA A C 1
ATOM 1380 O O . ALA A 1 191 ? 6.476 -15.903 -2.599 1.00 65.69 191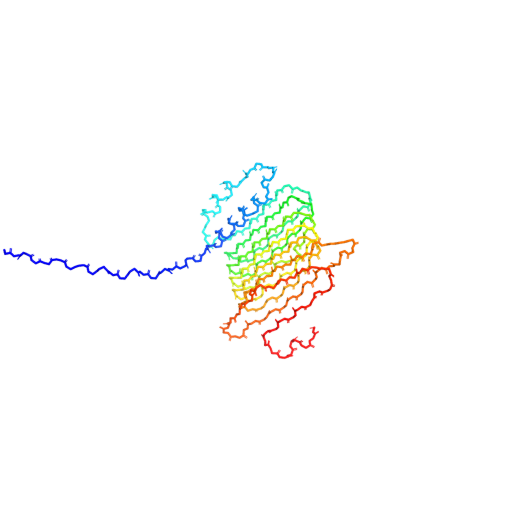 ALA A O 1
ATOM 1381 N N . LEU A 1 192 ? 6.045 -13.720 -2.447 1.00 68.50 192 LEU A N 1
ATOM 1382 C CA . LEU A 1 192 ? 5.991 -13.642 -0.993 1.00 68.50 192 LEU A CA 1
ATOM 1383 C C . LEU A 1 192 ? 4.590 -14.005 -0.463 1.00 68.50 192 LEU A C 1
ATOM 1385 O O . LEU A 1 192 ? 3.579 -13.462 -0.900 1.00 68.50 192 LEU A O 1
ATOM 1389 N N . LYS A 1 193 ? 4.530 -14.878 0.543 1.00 65.69 193 LYS A N 1
ATOM 1390 C CA . LYS A 1 193 ? 3.315 -15.149 1.327 1.00 65.69 193 LYS A CA 1
ATOM 1391 C C . LYS A 1 193 ? 3.609 -14.863 2.797 1.00 65.69 193 LYS A C 1
ATOM 1393 O O . LYS A 1 193 ? 4.594 -15.392 3.298 1.00 65.69 193 LYS A O 1
ATOM 1398 N N . VAL A 1 194 ? 2.783 -14.062 3.472 1.00 57.38 194 VAL A N 1
ATOM 1399 C CA . VAL A 1 194 ? 2.891 -13.767 4.910 1.00 57.38 194 VAL A CA 1
ATOM 1400 C C . VAL A 1 194 ? 1.516 -13.897 5.579 1.00 57.38 194 VAL A C 1
ATOM 1402 O O . VAL A 1 194 ? 0.523 -13.362 5.102 1.00 57.38 194 VAL A O 1
ATOM 1405 N N . SER A 1 195 ? 1.446 -14.590 6.714 1.00 59.75 195 SER A N 1
ATOM 1406 C CA . SER A 1 195 ? 0.271 -14.621 7.602 1.00 59.75 195 SER A CA 1
ATOM 1407 C C . SER A 1 195 ? 0.733 -14.320 9.026 1.00 59.75 195 SER A C 1
ATOM 1409 O O . SER A 1 195 ? 1.669 -14.978 9.458 1.00 59.75 195 SER A O 1
ATOM 1411 N N . ALA A 1 196 ? 0.113 -13.386 9.751 1.00 52.88 196 ALA A N 1
ATOM 1412 C CA . ALA A 1 196 ? 0.455 -13.000 11.126 1.00 52.88 196 ALA A CA 1
ATOM 1413 C C . ALA A 1 196 ? -0.807 -12.923 12.008 1.00 52.88 196 ALA A C 1
ATOM 1415 O O . ALA A 1 196 ? -1.850 -12.518 11.524 1.00 52.88 196 ALA A O 1
ATOM 1416 N N . VAL A 1 197 ? -0.733 -13.307 13.290 1.00 53.72 197 VAL A N 1
ATOM 1417 C CA . VAL A 1 197 ? -1.853 -13.320 14.266 1.00 53.72 197 VAL A CA 1
ATOM 1418 C C . VAL A 1 197 ? -1.336 -12.834 15.627 1.00 53.72 197 VAL A C 1
ATOM 1420 O O . VAL A 1 197 ? -0.309 -13.368 16.039 1.00 53.72 197 VAL A O 1
ATOM 1423 N N . VAL A 1 198 ? -1.989 -11.917 16.367 1.00 56.06 198 VAL A N 1
ATOM 1424 C CA . VAL A 1 198 ? -1.645 -11.626 17.782 1.00 56.06 198 VAL A CA 1
ATOM 1425 C C . VAL A 1 198 ? -2.815 -11.124 18.652 1.00 56.06 198 VAL A C 1
ATOM 1427 O O . VAL A 1 1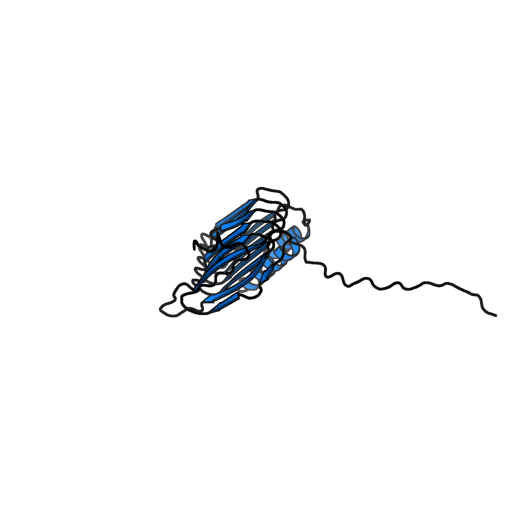98 ? -3.193 -9.963 18.564 1.00 56.06 198 VAL A O 1
ATOM 1430 N N . GLU A 1 199 ? -3.258 -11.937 19.620 1.00 50.50 199 GLU A N 1
ATOM 1431 C CA . GLU A 1 199 ? -4.037 -11.537 20.819 1.00 50.50 199 GLU A CA 1
ATOM 1432 C C . GLU A 1 199 ? -3.869 -12.576 21.961 1.00 50.50 199 GLU A C 1
ATOM 1434 O O . GLU A 1 199 ? -3.504 -13.712 21.685 1.00 50.50 199 GLU A O 1
ATOM 1439 N N . SER A 1 200 ? -4.106 -12.319 23.264 1.00 48.12 200 SER A N 1
ATOM 1440 C CA . SER A 1 200 ? -4.901 -11.251 23.900 1.00 48.12 200 SER A CA 1
ATOM 1441 C C . SER A 1 200 ? -4.097 -10.361 24.862 1.00 48.12 200 SER A C 1
ATOM 1443 O O . SER A 1 200 ? -3.439 -10.858 25.779 1.00 48.12 200 SER A O 1
ATOM 1445 N N . GLY A 1 201 ? -4.210 -9.041 24.680 1.00 50.03 201 GLY A N 1
ATOM 1446 C CA . GLY A 1 201 ? -3.488 -7.990 25.419 1.00 50.03 201 GLY A CA 1
ATOM 1447 C C . GLY A 1 201 ? -2.441 -7.242 24.575 1.00 50.03 201 GLY A C 1
ATOM 1448 O O . GLY A 1 201 ? -2.085 -6.128 24.936 1.00 50.03 201 GLY A O 1
ATOM 1449 N N . TYR A 1 202 ? -2.065 -7.846 23.435 1.00 53.69 202 TYR A N 1
ATOM 1450 C CA . TYR A 1 202 ? -1.328 -7.328 22.267 1.00 53.69 202 TYR A CA 1
ATOM 1451 C C . TYR A 1 202 ? 0.120 -6.822 22.432 1.00 53.69 202 TYR A C 1
ATOM 1453 O O . TYR A 1 202 ? 0.463 -6.058 23.325 1.00 53.69 202 TYR A O 1
ATOM 1461 N N . SER A 1 203 ? 0.981 -7.192 21.479 1.00 55.84 203 SER A N 1
ATOM 1462 C CA . SER A 1 203 ? 1.686 -6.279 20.549 1.00 55.84 203 SER A CA 1
ATOM 1463 C C . SER A 1 203 ? 2.653 -7.090 19.673 1.00 55.84 203 SER A C 1
ATOM 1465 O O . SER A 1 203 ? 3.256 -8.052 20.149 1.00 55.84 203 SER A O 1
ATOM 1467 N N . SER A 1 204 ? 2.839 -6.712 18.403 1.00 50.94 204 SER A N 1
ATOM 1468 C CA . SER A 1 204 ? 4.023 -7.113 17.625 1.00 50.94 204 SER A CA 1
ATOM 1469 C C . SER A 1 204 ? 4.375 -6.109 16.520 1.00 50.94 204 SER A C 1
ATOM 1471 O O . SER A 1 204 ? 3.532 -5.335 16.076 1.00 50.94 204 SER A O 1
ATOM 1473 N N . GLY A 1 205 ? 5.630 -6.151 16.060 1.00 51.66 205 GLY A N 1
ATOM 1474 C CA . GLY A 1 205 ? 6.127 -5.410 14.904 1.00 51.66 205 GLY A CA 1
ATOM 1475 C C . GLY A 1 205 ? 7.324 -6.107 14.259 1.00 51.66 205 GLY A C 1
ATOM 1476 O O . GLY A 1 205 ? 8.233 -6.551 14.957 1.00 51.66 205 GLY A O 1
ATOM 1477 N N . PHE A 1 206 ? 7.334 -6.195 12.934 1.00 51.59 206 PHE A N 1
ATOM 1478 C CA . PHE A 1 206 ? 8.440 -6.684 12.127 1.00 51.59 206 PHE A CA 1
ATOM 1479 C C . PHE A 1 206 ? 8.772 -5.707 10.992 1.00 51.59 206 PHE A C 1
ATOM 1481 O O . PHE A 1 206 ? 8.100 -5.644 9.965 1.00 51.59 206 PHE A O 1
ATOM 1488 N N . GLY A 1 207 ? 9.869 -4.970 11.168 1.00 51.09 207 GLY A N 1
ATOM 1489 C CA . GLY A 1 207 ? 10.612 -4.372 10.059 1.00 51.09 207 GLY A CA 1
ATOM 1490 C C . GLY A 1 207 ? 11.650 -5.341 9.480 1.00 51.09 207 GLY A C 1
ATOM 1491 O O . GLY A 1 207 ? 11.837 -6.443 9.995 1.00 51.09 207 GLY A O 1
ATOM 1492 N N . PRO A 1 208 ? 12.444 -4.861 8.519 1.00 48.69 208 PRO A N 1
ATOM 1493 C CA . PRO A 1 208 ? 12.222 -5.088 7.091 1.00 48.69 208 PRO A CA 1
ATOM 1494 C C . PRO A 1 208 ? 12.204 -6.582 6.707 1.00 48.69 208 PRO A C 1
ATOM 1496 O O . PRO A 1 208 ? 13.078 -7.340 7.125 1.00 48.69 208 PRO A O 1
ATOM 1499 N N . ILE A 1 209 ? 11.289 -7.000 5.828 1.00 56.09 209 ILE A N 1
ATOM 1500 C CA . ILE A 1 209 ? 11.412 -8.280 5.111 1.00 56.09 209 ILE A CA 1
ATOM 1501 C C . ILE A 1 209 ? 11.672 -7.990 3.634 1.00 56.09 209 ILE A C 1
ATOM 1503 O O . ILE A 1 209 ? 10.778 -7.601 2.881 1.00 56.09 209 ILE A O 1
ATOM 1507 N N . THR A 1 210 ? 12.935 -8.156 3.246 1.00 58.50 210 THR A N 1
ATOM 1508 C CA . THR A 1 210 ? 13.465 -7.815 1.923 1.00 58.50 210 THR A CA 1
ATOM 1509 C C . THR A 1 210 ? 13.607 -9.065 1.057 1.00 58.50 210 THR A C 1
ATOM 1511 O O . THR A 1 210 ? 14.215 -10.025 1.524 1.00 58.50 210 THR A O 1
ATOM 1514 N N . THR A 1 211 ? 13.168 -9.082 -0.209 1.00 51.72 211 THR A N 1
ATOM 1515 C CA . THR A 1 211 ? 13.613 -10.142 -1.150 1.00 51.72 211 THR A CA 1
ATOM 1516 C C . THR A 1 211 ? 13.902 -9.615 -2.552 1.00 51.72 211 THR A C 1
ATOM 1518 O O . THR A 1 211 ? 13.153 -8.792 -3.072 1.00 51.72 211 THR A O 1
ATOM 1521 N N . THR A 1 212 ? 15.001 -10.101 -3.141 1.00 58.22 212 THR A N 1
ATOM 1522 C CA . THR A 1 212 ? 15.516 -9.770 -4.479 1.00 58.22 212 THR A CA 1
ATOM 1523 C C . THR A 1 212 ? 15.810 -11.052 -5.288 1.00 58.22 212 THR A C 1
ATOM 1525 O O . THR A 1 212 ? 16.460 -11.956 -4.769 1.00 58.22 212 THR A O 1
ATOM 1528 N N . GLY A 1 213 ? 15.372 -11.146 -6.555 1.00 49.00 213 GLY A N 1
ATOM 1529 C CA . GLY A 1 213 ? 15.702 -12.235 -7.510 1.00 49.00 213 GLY A CA 1
ATOM 1530 C C . GLY A 1 213 ? 14.538 -13.149 -7.962 1.00 49.00 213 GLY A C 1
ATOM 1531 O O . GLY A 1 213 ? 13.420 -13.039 -7.465 1.00 49.00 213 GLY A O 1
ATOM 1532 N N . THR A 1 214 ? 14.820 -14.062 -8.915 1.00 53.00 214 THR A N 1
ATOM 1533 C CA . THR A 1 214 ? 13.841 -14.929 -9.618 1.00 53.00 214 THR A CA 1
ATOM 1534 C C . THR A 1 214 ? 13.622 -16.305 -8.941 1.00 53.00 214 THR A C 1
ATOM 1536 O O . THR A 1 214 ? 14.444 -17.201 -9.136 1.00 53.00 214 THR A O 1
ATOM 1539 N N . GLY A 1 215 ? 12.489 -16.437 -8.212 1.00 56.03 215 GLY A N 1
ATOM 1540 C CA . GLY A 1 215 ? 11.688 -17.622 -7.775 1.00 56.03 215 GLY A CA 1
ATOM 1541 C C . GLY A 1 215 ? 12.377 -18.755 -6.982 1.00 56.03 215 GLY A C 1
ATOM 1542 O O . GLY A 1 215 ? 13.363 -19.313 -7.440 1.00 56.03 215 GLY A O 1
ATOM 1543 N N . ASN A 1 216 ? 11.930 -19.242 -5.816 1.00 50.19 216 ASN A N 1
ATOM 1544 C CA . ASN A 1 216 ? 10.661 -19.178 -5.072 1.00 50.19 216 ASN A CA 1
ATOM 1545 C C . ASN A 1 216 ? 10.848 -18.503 -3.698 1.00 50.19 216 ASN A C 1
ATOM 1547 O O . ASN A 1 216 ? 11.856 -18.751 -3.033 1.00 50.19 216 ASN A O 1
ATOM 1551 N N . THR A 1 217 ? 9.845 -17.759 -3.223 1.00 49.81 217 THR A N 1
ATOM 1552 C CA . THR A 1 217 ? 9.799 -17.205 -1.857 1.00 49.81 217 THR A CA 1
ATOM 1553 C C . THR A 1 217 ? 8.874 -18.048 -0.974 1.00 49.81 217 THR A C 1
ATOM 1555 O O . THR A 1 217 ? 7.785 -18.440 -1.387 1.00 49.81 217 THR A O 1
ATOM 1558 N N . ALA A 1 218 ? 9.296 -18.326 0.260 1.00 49.50 218 ALA A N 1
ATOM 1559 C CA . ALA A 1 218 ? 8.413 -18.798 1.325 1.00 49.50 218 ALA A CA 1
ATOM 1560 C C . ALA A 1 218 ? 8.953 -18.325 2.683 1.00 49.50 218 ALA A C 1
ATOM 1562 O O . ALA A 1 218 ? 10.059 -18.710 3.063 1.00 49.50 218 ALA A O 1
ATOM 1563 N N . LEU A 1 219 ? 8.181 -17.517 3.421 1.00 49.56 219 LEU A N 1
ATOM 1564 C CA . LEU A 1 219 ? 8.411 -17.306 4.854 1.00 49.56 219 LEU A CA 1
ATOM 1565 C C . LEU A 1 219 ? 7.083 -17.128 5.616 1.00 49.56 219 LEU A C 1
ATOM 1567 O O . LEU A 1 219 ? 6.451 -16.082 5.535 1.00 49.56 219 LEU A O 1
ATOM 1571 N N . ASN A 1 220 ? 6.705 -18.155 6.387 1.00 50.88 220 ASN A N 1
ATOM 1572 C CA . ASN A 1 220 ? 5.563 -18.175 7.316 1.00 50.88 220 ASN A CA 1
ATOM 1573 C C . ASN A 1 220 ? 5.983 -17.687 8.723 1.00 50.88 220 ASN A C 1
ATOM 1575 O O . ASN A 1 220 ? 6.976 -18.190 9.249 1.00 50.88 220 ASN A O 1
ATOM 1579 N N . LEU A 1 221 ? 5.210 -16.799 9.375 1.00 49.12 221 LEU A N 1
ATOM 1580 C CA . LEU A 1 221 ? 5.422 -16.384 10.780 1.00 49.12 221 LEU A CA 1
ATOM 1581 C C . LEU A 1 221 ? 4.101 -16.294 11.595 1.00 49.12 221 LEU A C 1
ATOM 1583 O O . LEU A 1 221 ? 3.405 -15.291 11.538 1.00 49.12 221 LEU A O 1
ATOM 1587 N N . CYS A 1 222 ? 3.784 -17.316 12.410 1.00 49.66 222 CYS A N 1
ATOM 1588 C CA . CYS A 1 222 ? 2.616 -17.373 13.326 1.00 49.66 222 CYS A CA 1
ATOM 1589 C C . CYS A 1 222 ? 2.873 -16.708 14.712 1.00 49.66 222 CYS A C 1
ATOM 1591 O O . CYS A 1 222 ? 4.000 -16.771 15.205 1.00 49.66 222 CYS A O 1
ATOM 1593 N N . SER A 1 223 ? 1.823 -16.253 15.439 1.00 41.53 223 SER A N 1
ATOM 1594 C CA . SER A 1 223 ? 1.865 -16.168 16.924 1.00 41.53 223 SER A CA 1
ATOM 1595 C C . SER A 1 223 ? 0.559 -16.635 17.658 1.00 41.53 223 SER A C 1
ATOM 1597 O O . SER A 1 223 ? -0.417 -15.897 17.750 1.00 41.53 223 SER A O 1
ATOM 1599 N N . GLY A 1 224 ? 0.592 -17.899 18.170 1.00 42.88 224 GLY A N 1
ATOM 1600 C CA . GLY A 1 224 ? -0.344 -18.669 19.065 1.00 42.88 224 GLY A CA 1
ATOM 1601 C C . GLY A 1 224 ? -1.622 -19.304 18.437 1.00 42.88 224 GLY A C 1
ATOM 1602 O O . GLY A 1 224 ? -2.218 -18.665 17.587 1.00 42.88 224 GLY A O 1
ATOM 1603 N N . SER A 1 225 ? -2.196 -20.496 18.749 1.00 42.94 225 SER A N 1
ATOM 1604 C CA . SER A 1 225 ? -1.796 -21.789 19.375 1.00 42.94 225 SER A CA 1
ATOM 1605 C C . SER A 1 225 ? -1.941 -22.947 18.345 1.00 42.94 225 SER A C 1
ATOM 1607 O O . SER A 1 225 ? -2.661 -22.801 17.356 1.00 42.94 225 SER A O 1
ATOM 1609 N N . ASP A 1 226 ? -1.269 -24.086 18.578 1.00 45.78 226 ASP A N 1
ATOM 1610 C CA . ASP A 1 226 ? -0.879 -25.157 17.622 1.00 45.78 226 ASP A CA 1
ATOM 1611 C C . ASP A 1 226 ? -1.937 -25.736 16.648 1.00 45.78 226 ASP A C 1
ATOM 1613 O O . ASP A 1 226 ? -1.569 -26.383 15.668 1.00 45.78 226 ASP A O 1
ATOM 1617 N N . ALA A 1 227 ? -3.239 -25.514 16.852 1.00 42.88 227 ALA A N 1
ATOM 1618 C CA . ALA A 1 227 ? -4.288 -26.109 16.015 1.00 42.88 227 ALA A CA 1
ATOM 1619 C C . ALA A 1 227 ? -4.498 -25.411 14.650 1.00 42.88 227 ALA A C 1
ATOM 1621 O O . ALA A 1 227 ? -5.019 -26.042 13.732 1.00 42.88 227 ALA A O 1
ATOM 1622 N N . PHE A 1 228 ? -4.091 -24.143 14.483 1.00 47.47 228 PHE A N 1
ATOM 1623 C CA . PHE A 1 228 ? -4.301 -23.389 13.230 1.00 47.47 228 PHE A CA 1
ATOM 1624 C C . PHE A 1 228 ? -3.092 -23.443 12.280 1.00 47.47 228 PHE A C 1
ATOM 1626 O O . PHE A 1 228 ? -3.263 -23.566 11.068 1.00 47.47 228 PHE A O 1
ATOM 1633 N N . CYS A 1 229 ? -1.865 -23.460 12.819 1.00 46.16 229 CYS A N 1
ATOM 1634 C CA . CYS A 1 229 ? -0.638 -23.520 12.009 1.00 46.16 229 CYS A CA 1
ATOM 1635 C C . CYS A 1 229 ? -0.385 -24.919 11.388 1.00 46.16 229 CYS A C 1
ATOM 1637 O O . CYS A 1 229 ? 0.509 -25.060 10.563 1.00 46.16 229 CYS A O 1
ATOM 1639 N N . ALA A 1 230 ? -1.162 -25.955 11.739 1.00 40.53 230 ALA A N 1
ATOM 1640 C CA . ALA A 1 230 ? -0.972 -27.333 11.263 1.00 40.53 230 ALA A CA 1
ATOM 1641 C C . ALA A 1 230 ? -1.663 -27.672 9.918 1.00 40.53 230 ALA A C 1
ATOM 1643 O O . ALA A 1 230 ? -1.592 -28.820 9.481 1.00 40.53 230 ALA A O 1
ATOM 1644 N N . SER A 1 231 ? -2.346 -26.720 9.265 1.00 39.47 231 SER A N 1
ATOM 1645 C CA . SER A 1 231 ? -3.161 -26.986 8.061 1.00 39.47 231 SER A CA 1
ATOM 1646 C C . SER A 1 231 ? -2.662 -26.364 6.747 1.00 39.47 231 SER A C 1
ATOM 1648 O O . SER A 1 231 ? -3.268 -26.648 5.715 1.00 39.47 231 SER A O 1
ATOM 1650 N N . HIS A 1 232 ? -1.596 -25.548 6.756 1.00 41.22 232 HIS A N 1
ATOM 1651 C CA . HIS A 1 232 ? -1.121 -24.810 5.572 1.00 41.22 232 HIS A CA 1
ATOM 1652 C C . HIS A 1 232 ? 0.406 -24.696 5.493 1.00 41.22 232 HIS A C 1
ATOM 1654 O O . HIS A 1 232 ? 0.998 -23.984 6.333 1.00 41.22 232 HIS A O 1
#

Foldseek 3Di:
DDDDDDDDPPDDPDDPPPPDDALLVVQLVLVVVLVVVVPPDDDDPNPVVNVVSVPDDLFADEDEEAEEAEEQEEEEEAEPDTSEYEYEAHYDEYNEYYYEAEAEHNEHYYYYEAYYAEYAPYAYAHEEQHYEHEAHAAHAEYEYHHHAYYQAAYYYHEYYHQEYEYEAEAFNEAEAEHEYENDDPDAAHAYEYEYEHDDDPDDYYDPYDYDYYGDDDDDYDYDDDDPPVPPD

Radius of gyration: 21.43 Å; chains: 1; bounding box: 38×77×70 Å

InterPro domains:
  IPR009742 Curlin associated [PF07012] (93-120)
  IPR009742 Curlin associated [PF07012] (127-158)

Secondary structure (DSSP, 8-state):
-PPP---------------PPPHHHHHHHHHHHHHHHHTTS----HHHHHHHHHTS-TT--EEEEEEES-SS-EEEEEE-STT-EEEEEEESSS--EEEEEEESSS-EEEEEEEEES-EEEEEEEESSS-EEEEEEEEES-EEEEEEESSS-EEEEEEEEE-EEEEEEEESSEEEEEEEEE---TT---EEEEEEEE--SS--EEEEEEEEESSS--------S-TTSTT--